Protein AF-A0A5B7INE6-F1 (afdb_monomer_lite)

pLDDT: mean 80.13, std 12.8, range [47.25, 93.38]

Sequence (182 aa):
MCNNNWYLFLRLHQILCCRLTTMYEHAVRIAAEEARDKKDRKEATAVALRLKPKNEIAVEDYYPAMLDMIKNVLDGNLESTAYEDTLREMFGIHAYTGFTLDKVVTGAVRQLQHLVCDEPPAQCTAMFLTEAKRGGAGGPVASAHRRLAAEQAYQKRSERLLQDENCFKVYTVSLHVVILPT

InterPro domains:
  IPR031693 Sin3, C-terminal [PF16879] (2-171)
  IPR039774 Transcriptional regulatory protein Sin3-like [PTHR12346] (17-129)

Foldseek 3Di:
DAFPLVVQLVVLVVLLVVLLVLVVVLLVVQLVVVVVVVVVCVVPPVVVPPPDDPPPDDSNCLSVVLVVLLVCV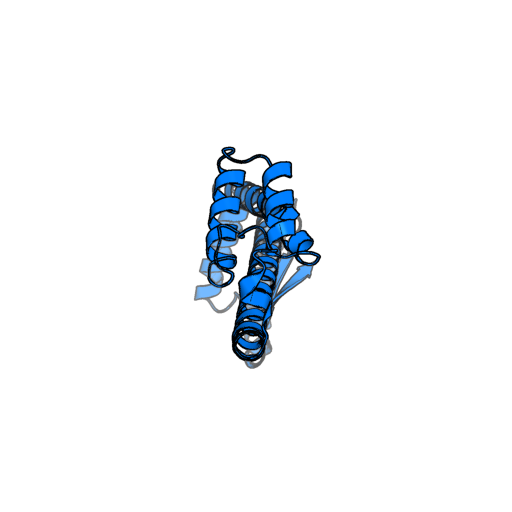LVVNDDLVRSLVVLCVNRNPSSVSVSCSSVSVVSNVVSVCCCVVPDLNVVLVVLLVVLVVVVLNDDDPVCCVVNVVSVVVSVVVNCVSQVVTFDWDWDDDPPDIDIDGD

Structure (mmCIF, N/CA/C/O backbone):
data_AF-A0A5B7INE6-F1
#
_entry.id   AF-A0A5B7INE6-F1
#
loop_
_atom_site.group_PDB
_atom_site.id
_atom_site.type_symbol
_atom_site.label_atom_id
_atom_site.label_alt_id
_atom_site.label_comp_id
_atom_site.label_asym_id
_atom_site.label_entity_id
_atom_site.label_seq_id
_atom_site.pdbx_PDB_ins_code
_atom_site.Cartn_x
_atom_site.Cartn_y
_atom_site.Cartn_z
_atom_site.occupancy
_atom_site.B_iso_or_equiv
_atom_site.auth_seq_id
_atom_site.auth_comp_id
_atom_site.auth_asym_id
_atom_site.auth_atom_id
_atom_site.pdbx_PDB_model_num
ATOM 1 N N . MET A 1 1 ? 14.963 -7.307 -14.983 1.00 72.25 1 MET A N 1
ATOM 2 C CA . MET A 1 1 ? 15.407 -5.902 -14.991 1.00 72.25 1 MET A CA 1
ATOM 3 C C . MET A 1 1 ? 14.190 -5.038 -15.182 1.00 72.25 1 MET A C 1
ATOM 5 O O . MET A 1 1 ? 13.302 -5.449 -15.923 1.00 72.25 1 MET A O 1
ATOM 9 N N . CYS A 1 2 ? 14.113 -3.914 -14.487 1.00 75.62 2 CYS A N 1
ATOM 10 C CA . CYS A 1 2 ? 12.978 -3.011 -14.585 1.00 75.62 2 CYS A CA 1
ATOM 11 C C . CYS A 1 2 ? 13.425 -1.550 -14.550 1.00 75.62 2 CYS A C 1
ATOM 13 O O . CYS A 1 2 ? 14.524 -1.246 -14.089 1.00 75.62 2 CYS A O 1
ATOM 15 N N . ASN A 1 3 ? 12.569 -0.668 -15.055 1.00 80.88 3 ASN A N 1
ATOM 16 C CA . ASN A 1 3 ? 12.814 0.766 -15.067 1.00 80.88 3 ASN A CA 1
ATOM 17 C C . ASN A 1 3 ? 12.231 1.458 -13.818 1.00 80.88 3 ASN A C 1
ATOM 19 O O . ASN A 1 3 ? 11.608 0.812 -12.966 1.00 80.88 3 ASN A O 1
ATOM 23 N N . ASN A 1 4 ? 12.422 2.778 -13.709 1.00 83.69 4 ASN A N 1
ATOM 24 C CA . ASN A 1 4 ? 11.959 3.589 -12.573 1.00 83.69 4 ASN A CA 1
ATOM 25 C C . ASN A 1 4 ? 10.465 3.377 -12.251 1.00 83.69 4 ASN A C 1
ATOM 27 O O . ASN A 1 4 ? 10.114 3.213 -11.083 1.00 83.69 4 ASN A O 1
ATOM 31 N N . ASN A 1 5 ? 9.597 3.321 -13.266 1.00 83.75 5 ASN A N 1
ATOM 32 C CA . ASN A 1 5 ? 8.146 3.183 -13.079 1.00 83.75 5 ASN A CA 1
ATOM 33 C C . ASN A 1 5 ? 7.785 1.846 -12.411 1.00 83.75 5 ASN A C 1
ATOM 35 O O . ASN A 1 5 ? 7.030 1.802 -11.437 1.00 83.75 5 ASN A O 1
ATOM 39 N N . TRP A 1 6 ? 8.394 0.749 -12.873 1.00 82.25 6 TRP A N 1
ATOM 40 C CA . TRP A 1 6 ? 8.208 -0.579 -12.279 1.00 82.25 6 TRP A CA 1
ATOM 41 C C . TRP A 1 6 ? 8.744 -0.642 -10.851 1.00 82.25 6 TRP A C 1
ATOM 43 O O . TRP A 1 6 ? 8.111 -1.227 -9.973 1.00 82.25 6 TRP A O 1
ATOM 53 N N . TYR A 1 7 ? 9.906 -0.035 -10.611 1.00 84.25 7 TYR A N 1
ATOM 54 C CA . TYR A 1 7 ? 10.495 0.049 -9.280 1.00 84.25 7 TYR A CA 1
ATOM 55 C C . TYR A 1 7 ? 9.576 0.785 -8.294 1.00 84.25 7 TYR A C 1
ATOM 57 O O . TYR A 1 7 ? 9.280 0.265 -7.214 1.00 84.25 7 TYR A O 1
ATOM 65 N N . LEU A 1 8 ? 9.091 1.971 -8.674 1.00 86.75 8 LEU A N 1
ATOM 66 C CA . LEU A 1 8 ? 8.199 2.776 -7.843 1.00 86.75 8 LEU A CA 1
ATOM 67 C C . LEU A 1 8 ? 6.880 2.049 -7.577 1.00 86.75 8 LEU A C 1
ATOM 69 O O . LEU A 1 8 ? 6.438 2.005 -6.428 1.00 86.75 8 LEU A O 1
ATOM 73 N N . PHE A 1 9 ? 6.290 1.421 -8.598 1.00 88.44 9 PHE A N 1
ATOM 74 C CA . PHE A 1 9 ? 5.080 0.616 -8.443 1.00 88.44 9 PHE A CA 1
ATOM 75 C C . PHE A 1 9 ? 5.274 -0.526 -7.438 1.00 88.44 9 PHE A C 1
ATOM 77 O O . PHE A 1 9 ? 4.504 -0.646 -6.485 1.00 88.44 9 PHE A O 1
ATOM 84 N N . LEU A 1 10 ? 6.329 -1.335 -7.597 1.00 86.50 10 LEU A N 1
ATOM 85 C CA . LEU A 1 10 ? 6.604 -2.468 -6.707 1.00 86.50 10 LEU A CA 1
ATOM 86 C C . LEU A 1 10 ? 6.848 -2.016 -5.264 1.00 86.50 10 LEU A C 1
ATOM 88 O O . LEU A 1 10 ? 6.370 -2.656 -4.326 1.00 86.50 10 LEU A O 1
ATOM 92 N N . ARG A 1 11 ? 7.544 -0.890 -5.074 1.00 87.94 11 ARG A N 1
ATOM 93 C CA . ARG A 1 11 ? 7.791 -0.323 -3.746 1.00 87.94 11 ARG A CA 1
ATOM 94 C C . ARG A 1 11 ? 6.502 0.173 -3.091 1.00 87.94 11 ARG A C 1
ATOM 96 O O . ARG A 1 11 ? 6.282 -0.096 -1.912 1.00 87.94 11 ARG A O 1
ATOM 103 N N . LEU A 1 12 ? 5.636 0.856 -3.840 1.00 89.94 12 LEU A N 1
ATOM 104 C CA . LEU A 1 12 ? 4.331 1.306 -3.346 1.00 89.94 12 LEU A CA 1
ATOM 105 C C . LEU A 1 12 ? 3.419 0.123 -3.010 1.00 89.94 12 LEU A C 1
ATOM 107 O O . LEU A 1 12 ? 2.809 0.113 -1.944 1.00 89.94 12 LEU A O 1
ATOM 111 N N . HIS A 1 13 ? 3.397 -0.904 -3.859 1.00 88.69 13 HIS A N 1
ATOM 112 C CA . HIS A 1 13 ? 2.662 -2.140 -3.606 1.00 88.69 13 HIS A CA 1
ATOM 113 C C . HIS A 1 13 ? 3.145 -2.837 -2.324 1.00 88.69 13 HIS A C 1
ATOM 115 O O . HIS A 1 13 ? 2.337 -3.218 -1.480 1.00 88.69 13 HIS A O 1
ATOM 121 N N . GLN A 1 14 ? 4.462 -2.955 -2.123 1.00 88.38 14 GLN A N 1
ATOM 122 C CA . GLN A 1 14 ? 5.018 -3.522 -0.892 1.00 88.38 14 GLN A CA 1
ATOM 123 C C . GLN A 1 14 ? 4.596 -2.719 0.346 1.00 88.38 14 GLN A C 1
ATOM 125 O O . GLN A 1 14 ? 4.201 -3.310 1.351 1.00 88.38 14 GLN A O 1
ATOM 130 N N . ILE A 1 15 ? 4.669 -1.385 0.285 1.00 91.44 15 ILE A N 1
ATOM 131 C CA . ILE A 1 15 ? 4.250 -0.507 1.388 1.00 91.44 15 ILE A CA 1
ATOM 132 C C . ILE A 1 15 ? 2.761 -0.703 1.692 1.00 91.44 15 ILE A C 1
ATOM 134 O O . ILE A 1 15 ? 2.396 -0.809 2.862 1.00 91.44 15 ILE A O 1
ATOM 138 N N . LEU A 1 16 ? 1.919 -0.789 0.659 1.00 90.56 16 LEU A N 1
ATOM 139 C CA . LEU A 1 16 ? 0.485 -1.027 0.799 1.00 90.56 16 LEU A CA 1
ATOM 140 C C . LEU A 1 16 ? 0.210 -2.350 1.521 1.00 90.56 16 LEU A C 1
ATOM 142 O O . LEU A 1 16 ? -0.454 -2.352 2.555 1.00 90.56 16 LEU A O 1
ATOM 146 N N . CYS A 1 17 ? 0.765 -3.459 1.024 1.00 90.75 17 CYS A N 1
ATOM 147 C CA . CYS A 1 17 ? 0.580 -4.778 1.630 1.00 90.75 17 CYS A CA 1
ATOM 148 C C . CYS A 1 17 ? 1.091 -4.828 3.072 1.00 90.75 17 CYS A C 1
ATOM 150 O O . CYS A 1 17 ? 0.417 -5.377 3.940 1.00 90.75 17 CYS A O 1
ATOM 152 N N . CYS A 1 18 ? 2.257 -4.232 3.336 1.00 91.12 18 CYS A N 1
ATOM 153 C CA . CYS A 1 18 ? 2.837 -4.169 4.674 1.00 91.12 18 CYS A CA 1
ATOM 154 C C . CYS A 1 18 ? 1.890 -3.450 5.645 1.00 91.12 18 CYS A C 1
ATOM 156 O O . CYS A 1 18 ? 1.505 -4.013 6.665 1.00 91.12 18 CYS A O 1
ATOM 158 N N . ARG A 1 19 ? 1.423 -2.250 5.282 1.00 92.88 19 ARG A N 1
ATOM 159 C CA . ARG A 1 19 ? 0.521 -1.455 6.127 1.00 92.88 19 ARG A CA 1
ATOM 160 C C . ARG A 1 19 ? -0.832 -2.123 6.346 1.00 92.88 19 ARG A C 1
ATOM 162 O O . ARG A 1 19 ? -1.320 -2.118 7.471 1.00 92.88 19 ARG A O 1
ATOM 169 N N . LEU A 1 20 ? -1.425 -2.709 5.303 1.00 91.69 20 LEU A N 1
ATOM 170 C CA . LEU A 1 20 ? -2.686 -3.447 5.427 1.00 91.69 20 LEU A CA 1
ATOM 171 C C . LEU A 1 20 ? -2.539 -4.652 6.360 1.00 91.69 20 LEU A C 1
ATOM 173 O O . LEU A 1 20 ? -3.397 -4.870 7.209 1.00 91.69 20 LEU A O 1
ATOM 177 N N . THR A 1 21 ? -1.428 -5.385 6.255 1.00 91.56 21 THR A N 1
ATOM 178 C CA . THR A 1 21 ? -1.138 -6.525 7.136 1.00 91.56 21 THR A CA 1
ATOM 179 C C . THR A 1 21 ? -0.978 -6.071 8.583 1.00 91.56 21 THR A C 1
ATOM 181 O O . THR A 1 21 ? -1.618 -6.627 9.467 1.00 91.56 21 THR A O 1
ATOM 184 N N . THR A 1 22 ? -0.209 -5.008 8.830 1.00 91.62 22 THR A N 1
ATOM 185 C CA . THR A 1 22 ? -0.056 -4.434 10.174 1.00 91.62 22 THR A CA 1
ATOM 186 C C . THR A 1 22 ? -1.404 -4.010 10.764 1.00 91.62 22 THR A C 1
ATOM 188 O O . THR A 1 22 ? -1.700 -4.324 11.914 1.00 91.62 22 THR A O 1
ATOM 191 N N . MET A 1 23 ? -2.263 -3.348 9.983 1.00 91.75 23 MET A N 1
ATOM 192 C CA . MET A 1 23 ? -3.598 -2.945 10.445 1.00 91.75 23 MET A CA 1
ATOM 193 C C . MET A 1 23 ? -4.515 -4.147 10.706 1.00 91.75 23 MET A C 1
ATOM 195 O O . MET A 1 23 ? -5.270 -4.135 11.677 1.00 91.75 23 MET A O 1
ATOM 199 N N . TYR A 1 24 ? -4.424 -5.199 9.890 1.00 92.38 24 TYR A N 1
ATOM 200 C CA . TYR A 1 24 ? -5.140 -6.453 10.114 1.00 92.38 24 TYR A CA 1
ATOM 201 C C . TYR A 1 24 ? -4.709 -7.131 11.420 1.00 92.38 24 TYR A C 1
ATOM 203 O O . TYR A 1 24 ? -5.552 -7.473 12.247 1.00 92.38 24 TYR A O 1
ATOM 211 N N . GLU A 1 25 ? -3.403 -7.278 11.647 1.00 92.81 25 GLU A N 1
ATOM 212 C CA . GLU A 1 25 ? -2.855 -7.851 12.881 1.00 92.81 25 GLU A CA 1
ATOM 213 C C . GLU A 1 25 ? -3.296 -7.056 14.115 1.00 92.81 25 GLU A C 1
ATOM 215 O O . GLU A 1 25 ? -3.680 -7.640 15.132 1.00 92.81 25 GLU A O 1
ATOM 220 N N . HIS A 1 26 ? -3.313 -5.723 14.015 1.00 91.50 26 HIS A N 1
ATOM 221 C CA . HIS A 1 26 ? -3.849 -4.863 15.064 1.00 91.50 26 HIS A CA 1
ATOM 222 C C . HIS A 1 26 ? -5.348 -5.084 15.290 1.00 91.50 26 HIS A C 1
ATOM 224 O O . HIS A 1 26 ? -5.748 -5.244 16.440 1.00 91.50 26 HIS A O 1
ATOM 230 N N . ALA A 1 27 ? -6.172 -5.153 14.240 1.00 90.19 27 ALA A N 1
ATOM 231 C CA . ALA A 1 27 ? -7.605 -5.426 14.377 1.00 90.19 27 ALA A CA 1
ATOM 232 C C . ALA A 1 27 ? -7.864 -6.762 15.093 1.00 90.19 27 ALA A C 1
ATOM 234 O O . ALA A 1 27 ? -8.649 -6.821 16.039 1.00 90.19 27 ALA A O 1
ATOM 235 N N . VAL A 1 28 ? -7.145 -7.820 14.700 1.00 91.69 28 VAL A N 1
ATOM 236 C CA . VAL A 1 28 ? -7.233 -9.147 15.330 1.00 91.69 28 VAL A CA 1
ATOM 237 C C . VAL A 1 28 ? -6.850 -9.083 16.808 1.00 91.69 28 VAL A C 1
ATOM 239 O O . VAL A 1 28 ? -7.514 -9.690 17.650 1.00 91.69 28 VAL A O 1
ATOM 242 N N . ARG A 1 29 ? -5.800 -8.329 17.145 1.00 91.00 29 ARG A N 1
ATOM 243 C CA . ARG A 1 29 ? -5.368 -8.151 18.532 1.00 91.00 29 ARG A CA 1
ATOM 244 C C . ARG A 1 29 ? -6.419 -7.429 19.375 1.00 91.00 29 ARG A C 1
ATOM 246 O O . ARG A 1 29 ? -6.727 -7.911 20.461 1.00 91.00 29 ARG A O 1
ATOM 253 N N . ILE A 1 30 ? -6.994 -6.337 18.870 1.00 88.19 30 ILE A N 1
ATOM 254 C CA . ILE A 1 30 ? -8.041 -5.580 19.576 1.00 88.19 30 ILE A CA 1
ATOM 255 C C . ILE A 1 30 ? -9.279 -6.470 19.784 1.00 88.19 30 ILE A C 1
ATOM 257 O O . ILE A 1 30 ? -9.826 -6.513 20.884 1.00 88.19 30 ILE A O 1
ATOM 261 N N . ALA A 1 31 ? -9.685 -7.248 18.775 1.00 87.56 31 ALA A N 1
ATOM 262 C CA . ALA A 1 31 ? -10.800 -8.188 18.902 1.00 87.56 31 ALA A CA 1
ATOM 263 C C . ALA A 1 31 ? -10.535 -9.279 19.956 1.00 87.56 31 ALA A C 1
ATOM 265 O O . ALA A 1 31 ? -11.422 -9.620 20.741 1.00 87.56 31 ALA A O 1
ATOM 266 N N . ALA A 1 32 ? -9.307 -9.803 20.019 1.00 87.94 32 ALA A N 1
ATOM 267 C CA . ALA A 1 32 ? -8.914 -10.789 21.023 1.00 87.94 32 ALA A CA 1
ATOM 268 C C . ALA A 1 32 ? -8.874 -10.205 22.447 1.00 87.94 32 ALA A C 1
ATOM 270 O O . ALA A 1 32 ? -9.263 -10.890 23.395 1.00 87.94 32 ALA A O 1
ATOM 271 N N . GLU A 1 33 ? -8.416 -8.962 22.605 1.00 86.81 33 GLU A N 1
ATOM 272 C CA . GLU A 1 33 ? -8.407 -8.240 23.882 1.00 86.81 33 GLU A CA 1
ATOM 273 C C . GLU A 1 33 ? -9.843 -7.958 24.359 1.00 86.81 33 GLU A C 1
ATOM 275 O O . GLU A 1 33 ? -10.190 -8.337 25.476 1.00 86.81 33 GLU A O 1
ATOM 280 N N . GLU A 1 34 ? -10.730 -7.452 23.495 1.00 83.81 34 GLU A N 1
ATOM 281 C CA . GLU A 1 34 ? -12.142 -7.226 23.846 1.00 83.81 34 GLU A CA 1
ATOM 282 C C . GLU A 1 34 ? -12.871 -8.541 24.189 1.00 83.81 34 GLU A C 1
ATOM 284 O O . GLU A 1 34 ? -13.734 -8.568 25.066 1.00 83.81 34 GLU A O 1
ATOM 289 N N . ALA A 1 35 ? -12.525 -9.663 23.548 1.00 83.00 35 ALA A N 1
ATOM 290 C CA . ALA A 1 35 ? -13.089 -10.972 23.887 1.00 83.00 35 ALA A CA 1
ATOM 291 C C . ALA A 1 35 ? -12.660 -11.466 25.283 1.00 83.00 35 ALA A C 1
ATOM 293 O O . ALA A 1 35 ? -13.465 -12.083 25.989 1.00 83.00 35 ALA A O 1
ATOM 294 N N . ARG A 1 36 ? -11.416 -11.184 25.698 1.00 80.88 36 ARG A N 1
ATOM 295 C CA . ARG A 1 36 ? -10.923 -11.467 27.059 1.00 80.88 36 ARG A CA 1
ATOM 296 C C . ARG A 1 36 ? -11.603 -10.558 28.076 1.00 80.88 36 ARG A C 1
ATOM 298 O O . ARG A 1 36 ? -12.200 -11.056 29.025 1.00 80.88 36 ARG A O 1
ATOM 305 N N . ASP A 1 37 ? -11.648 -9.261 27.799 1.00 77.81 37 ASP A N 1
ATOM 306 C CA . ASP A 1 37 ? -12.298 -8.281 28.664 1.00 77.81 37 ASP A CA 1
ATOM 307 C C . ASP A 1 37 ? -13.803 -8.535 28.797 1.00 77.81 37 ASP A C 1
ATOM 309 O O . ASP A 1 37 ? -14.361 -8.336 29.868 1.00 77.81 37 ASP A O 1
ATOM 313 N N . LYS A 1 38 ? -14.497 -9.012 27.754 1.00 71.44 38 LYS A N 1
ATOM 314 C CA . LYS A 1 38 ? -15.910 -9.433 27.843 1.00 71.44 38 LYS A CA 1
ATOM 315 C C . LYS A 1 38 ? -16.100 -10.625 28.787 1.00 71.44 38 LYS A C 1
ATOM 317 O O . LYS A 1 38 ? -17.154 -10.722 29.421 1.00 71.44 38 LYS A O 1
ATOM 322 N N . LYS A 1 39 ? -15.123 -11.533 28.876 1.00 64.19 39 LYS A N 1
ATOM 323 C CA . LYS A 1 39 ? -15.145 -12.664 29.814 1.00 64.19 39 LYS A CA 1
ATOM 324 C C . LYS A 1 39 ? -14.975 -12.169 31.252 1.00 64.19 39 LYS A C 1
ATOM 326 O O . LYS A 1 39 ? -15.782 -12.540 32.097 1.00 64.19 39 LYS A O 1
ATOM 331 N N . ASP A 1 40 ? -14.035 -11.257 31.478 1.00 61.56 40 ASP A N 1
ATOM 332 C CA . ASP A 1 40 ? -13.743 -10.696 32.804 1.00 61.56 40 ASP A CA 1
ATOM 333 C C . ASP A 1 40 ? -14.824 -9.687 33.252 1.00 61.56 40 ASP A C 1
ATOM 335 O O . ASP A 1 40 ? -15.205 -9.612 34.417 1.00 61.56 40 ASP A O 1
ATOM 339 N N . ARG A 1 41 ? -15.425 -8.943 32.313 1.00 59.16 41 ARG A N 1
ATOM 340 C CA . ARG A 1 41 ? -16.514 -7.981 32.569 1.00 59.16 41 ARG A CA 1
ATOM 341 C C . ARG A 1 41 ? -17.864 -8.663 32.798 1.00 59.16 41 ARG A C 1
ATOM 343 O O . ARG A 1 41 ? -18.730 -8.063 33.424 1.00 59.16 41 ARG A O 1
ATOM 350 N N . LYS A 1 42 ? -18.056 -9.914 32.358 1.00 52.91 42 LYS A N 1
ATOM 351 C CA . LYS A 1 42 ? -19.205 -10.737 32.787 1.00 52.91 42 LYS A CA 1
ATOM 352 C C . LYS A 1 42 ? -19.168 -11.051 34.289 1.00 52.91 42 LYS A C 1
ATOM 354 O O . LYS A 1 42 ? -20.223 -11.335 34.846 1.00 52.91 42 LYS A O 1
ATOM 359 N N . GLU A 1 43 ? -18.008 -10.939 34.939 1.00 51.59 43 GLU A N 1
ATOM 360 C CA . GLU A 1 43 ? -17.859 -11.062 36.397 1.00 51.59 43 GLU A CA 1
ATOM 361 C C . GLU A 1 43 ? -17.969 -9.712 37.139 1.00 51.59 43 GLU A C 1
ATOM 363 O O . GLU A 1 43 ? -18.096 -9.700 38.362 1.00 51.59 43 GLU A O 1
ATOM 368 N N . ALA A 1 44 ? -17.995 -8.568 36.438 1.00 54.00 44 ALA A N 1
ATOM 369 C CA . ALA A 1 44 ? -17.974 -7.234 37.048 1.00 54.00 44 ALA A CA 1
ATOM 370 C C . ALA A 1 44 ? -19.233 -6.390 36.752 1.00 54.00 44 ALA A C 1
ATOM 372 O O . ALA A 1 44 ? -19.662 -6.213 35.612 1.00 54.00 44 ALA A O 1
ATOM 373 N N . THR A 1 45 ? -19.768 -5.756 37.799 1.00 53.94 45 THR A N 1
ATOM 374 C CA . THR A 1 45 ? -20.985 -4.917 37.902 1.00 53.94 45 THR A CA 1
ATOM 375 C C . THR A 1 45 ? -21.028 -3.653 37.010 1.00 53.94 45 THR A C 1
ATOM 377 O O . THR A 1 45 ? -21.866 -2.776 37.204 1.00 53.94 45 THR A O 1
ATOM 380 N N . ALA A 1 46 ? -20.133 -3.513 36.029 1.00 52.19 46 ALA A N 1
ATOM 381 C CA . ALA A 1 46 ? -19.948 -2.310 35.212 1.00 52.19 46 ALA A CA 1
ATOM 382 C C . ALA A 1 46 ? -20.936 -2.186 34.032 1.00 52.19 46 ALA A C 1
ATOM 384 O O . ALA A 1 46 ? -21.129 -1.093 33.499 1.00 52.19 46 ALA A O 1
ATOM 385 N N . VAL A 1 47 ? -21.610 -3.276 33.640 1.00 51.69 47 VAL A N 1
ATOM 386 C CA . VAL A 1 47 ? -22.640 -3.258 32.576 1.00 51.69 47 VAL A CA 1
ATOM 387 C C . VAL A 1 47 ? -23.863 -2.413 32.976 1.00 51.69 47 VAL A C 1
ATOM 389 O O . VAL A 1 47 ? -24.518 -1.829 32.113 1.00 51.69 47 VAL A O 1
ATOM 392 N N . ALA A 1 48 ? -24.140 -2.268 34.277 1.00 50.81 48 ALA A N 1
ATOM 393 C CA . ALA A 1 48 ? -25.302 -1.537 34.787 1.00 50.81 48 ALA A CA 1
ATOM 394 C C . ALA A 1 48 ? -25.248 -0.011 34.555 1.00 50.81 48 ALA A C 1
ATOM 396 O O . ALA A 1 48 ? -26.289 0.640 34.566 1.00 50.81 48 ALA A O 1
ATOM 397 N N . LEU A 1 49 ? -24.063 0.567 34.320 1.00 54.50 49 LEU A N 1
ATOM 398 C CA . LEU A 1 49 ? -23.852 2.022 34.377 1.00 54.50 49 LEU A CA 1
ATOM 399 C C . LEU A 1 49 ? -23.814 2.741 33.014 1.00 54.50 49 LEU A C 1
ATOM 401 O O . LEU A 1 49 ? -23.626 3.952 32.995 1.00 54.50 49 LEU A O 1
ATOM 405 N N . ARG A 1 50 ? -24.004 2.041 31.880 1.00 54.62 50 ARG A N 1
ATOM 406 C CA . ARG A 1 50 ? -24.132 2.631 30.517 1.00 54.62 50 ARG A CA 1
ATOM 407 C C . ARG A 1 50 ? -23.110 3.746 30.175 1.00 54.62 50 ARG A C 1
ATOM 409 O O . ARG A 1 50 ? -23.433 4.683 29.455 1.00 54.62 50 ARG A O 1
ATOM 416 N N . LEU A 1 51 ? -21.873 3.641 30.665 1.00 51.84 51 LEU A N 1
ATOM 417 C CA . LEU A 1 51 ? -20.875 4.726 30.632 1.00 51.84 51 LEU A CA 1
ATOM 418 C C . LEU A 1 51 ? -20.002 4.799 29.366 1.00 51.84 51 LEU A C 1
ATOM 420 O O . LEU A 1 51 ? -19.157 5.686 29.282 1.00 51.84 51 LEU A O 1
ATOM 424 N N . LYS A 1 52 ? -20.165 3.900 28.384 1.00 49.69 52 LYS A N 1
ATOM 425 C CA . LYS A 1 52 ? -19.428 3.990 27.111 1.00 49.69 52 LYS A CA 1
ATOM 426 C C . LYS A 1 52 ? -20.355 4.432 25.974 1.00 49.69 52 LYS A C 1
ATOM 428 O O . LYS A 1 52 ? -21.402 3.797 25.809 1.00 49.69 52 LYS A O 1
ATOM 433 N N . PRO A 1 53 ? -19.981 5.453 25.173 1.00 51.28 53 PRO A N 1
ATOM 434 C CA . PRO A 1 53 ? -20.609 5.652 23.874 1.00 51.28 53 PRO A CA 1
ATOM 435 C C . PRO A 1 53 ? -20.484 4.336 23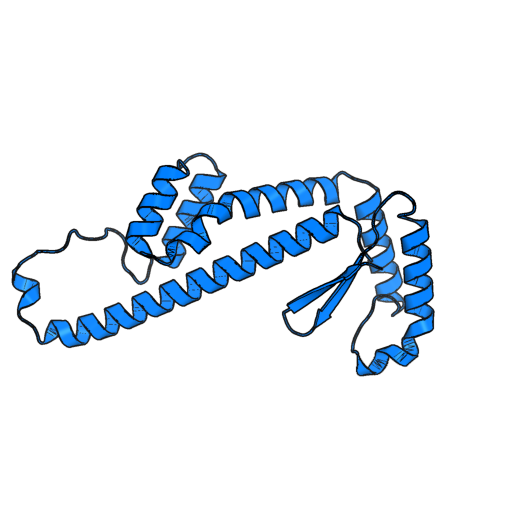.103 1.00 51.28 53 PRO A C 1
ATOM 437 O O . PRO A 1 53 ? -19.432 3.692 23.115 1.00 51.28 53 PRO A O 1
ATOM 440 N N . LYS A 1 54 ? -21.592 3.867 22.529 1.00 49.19 54 LYS A N 1
ATOM 441 C CA . LYS A 1 54 ? -21.556 2.686 21.671 1.00 49.19 54 LYS A CA 1
ATOM 442 C C . LYS A 1 54 ? -20.724 3.077 20.455 1.00 49.19 54 LYS A C 1
ATOM 444 O O . LYS A 1 54 ? -21.209 3.865 19.653 1.00 49.19 54 LYS A O 1
ATOM 449 N N . ASN A 1 55 ? -19.512 2.541 20.318 1.00 55.22 55 ASN A N 1
ATOM 450 C CA . ASN A 1 55 ? -18.931 2.452 18.983 1.00 55.22 55 ASN A CA 1
ATOM 451 C C . ASN A 1 55 ? -19.958 1.707 18.131 1.00 55.22 55 ASN A C 1
ATOM 453 O O . ASN A 1 55 ? -20.383 0.608 18.497 1.00 55.22 55 ASN A O 1
ATOM 457 N N . GLU A 1 56 ? -20.428 2.351 17.064 1.00 63.56 56 GLU A N 1
ATOM 458 C CA . GLU A 1 56 ? -21.446 1.776 16.178 1.00 63.56 56 GLU A CA 1
ATOM 459 C C . GLU A 1 56 ? -20.918 0.517 15.478 1.00 63.56 56 GLU A C 1
ATOM 461 O O . GLU A 1 56 ? -21.686 -0.377 15.133 1.00 63.56 56 GLU A O 1
ATOM 466 N N . ILE A 1 57 ? -19.593 0.420 15.352 1.00 76.50 57 ILE A N 1
ATOM 467 C CA . ILE A 1 57 ? -18.878 -0.686 14.729 1.00 76.50 57 ILE A CA 1
ATOM 468 C C . ILE A 1 57 ? -18.449 -1.679 15.814 1.00 76.50 57 ILE A C 1
ATOM 470 O O . ILE A 1 57 ? -17.811 -1.307 16.804 1.00 76.50 57 ILE A O 1
ATOM 474 N N . ALA A 1 58 ? -18.777 -2.958 15.628 1.00 79.94 58 ALA A N 1
ATOM 475 C CA . ALA A 1 58 ? -18.251 -4.019 16.477 1.00 79.94 58 ALA A CA 1
ATOM 476 C C . ALA A 1 58 ? -16.738 -4.162 16.263 1.00 79.94 58 ALA A C 1
ATOM 478 O O . ALA A 1 58 ? -16.247 -4.040 15.146 1.00 79.94 58 ALA A O 1
ATOM 479 N N . VAL A 1 59 ? -15.991 -4.470 17.326 1.00 81.88 59 VAL A N 1
ATOM 480 C CA . VAL A 1 59 ? -14.522 -4.627 17.262 1.00 81.88 59 VAL A CA 1
ATOM 481 C C . VAL A 1 59 ? -14.096 -5.681 16.232 1.00 81.88 59 VAL A C 1
ATOM 483 O O . VAL A 1 59 ? -13.065 -5.549 15.576 1.00 81.88 59 VAL A O 1
ATOM 486 N N . GLU A 1 60 ? -14.928 -6.705 16.054 1.00 83.56 60 GLU A N 1
ATOM 487 C CA . GLU A 1 60 ? -14.754 -7.772 15.065 1.00 83.56 60 GLU A CA 1
ATOM 488 C C . GLU A 1 60 ? -14.819 -7.251 13.612 1.00 83.56 60 GLU A C 1
ATOM 490 O O . GLU A 1 60 ? -14.163 -7.800 12.728 1.00 83.56 60 GLU A O 1
ATOM 495 N N . ASP A 1 61 ? -15.525 -6.140 13.387 1.00 88.25 61 ASP A N 1
ATOM 496 C CA . ASP A 1 61 ? -15.753 -5.526 12.078 1.00 88.25 61 ASP A CA 1
ATOM 497 C C . ASP A 1 61 ? -14.817 -4.337 11.795 1.00 88.25 61 ASP A C 1
ATOM 499 O O . ASP A 1 61 ? -14.951 -3.660 10.774 1.00 88.25 61 ASP A O 1
ATOM 503 N N . TYR A 1 62 ? -13.824 -4.075 12.653 1.00 90.12 62 TYR A N 1
ATOM 504 C CA . TYR A 1 62 ? -12.937 -2.917 12.488 1.00 90.12 62 TYR A CA 1
ATOM 505 C C . TYR A 1 62 ? -12.129 -2.951 11.190 1.00 90.12 62 TYR A C 1
ATOM 507 O O . TYR A 1 62 ? -12.015 -1.935 10.506 1.00 90.12 62 TYR A O 1
ATOM 515 N N . TYR A 1 63 ? -11.572 -4.108 10.829 1.00 90.56 63 TYR A N 1
ATOM 516 C CA . TYR A 1 63 ? -10.813 -4.252 9.586 1.00 90.56 63 TYR A CA 1
ATOM 517 C C . TYR A 1 63 ? -11.683 -4.083 8.326 1.00 90.56 63 TYR A C 1
ATOM 519 O O . TYR A 1 63 ? -11.325 -3.262 7.478 1.00 90.56 63 TYR A O 1
ATOM 527 N N . PRO A 1 64 ? -12.824 -4.788 8.167 1.00 92.19 64 PRO A N 1
ATOM 528 C CA . PRO A 1 64 ? -13.673 -4.588 6.995 1.00 92.19 64 PRO A CA 1
ATOM 529 C C . PRO A 1 64 ? -14.252 -3.168 6.910 1.00 92.19 64 PRO A C 1
ATOM 531 O O . PRO A 1 64 ? -14.278 -2.613 5.812 1.00 92.19 64 PRO A O 1
ATOM 534 N N . ALA A 1 65 ? -14.633 -2.547 8.033 1.00 91.88 65 ALA A N 1
ATOM 535 C CA . ALA A 1 65 ? -15.094 -1.157 8.040 1.00 91.88 65 ALA A CA 1
ATOM 536 C C . ALA A 1 65 ? -13.994 -0.185 7.583 1.00 91.88 65 ALA A C 1
ATOM 538 O O . ALA A 1 65 ? -14.227 0.681 6.745 1.00 91.88 65 ALA A O 1
ATOM 539 N N . MET A 1 66 ? -12.764 -0.382 8.059 1.00 91.25 66 MET A N 1
ATOM 540 C CA . MET A 1 66 ? -11.610 0.415 7.650 1.00 91.25 66 MET A CA 1
ATOM 541 C C . MET A 1 66 ? -11.320 0.304 6.146 1.00 91.25 66 MET A C 1
ATOM 543 O O . MET A 1 66 ? -11.042 1.314 5.499 1.00 91.25 66 MET A O 1
ATOM 547 N N . LEU A 1 67 ? -11.441 -0.894 5.563 1.00 92.69 67 LEU A N 1
ATOM 548 C CA . LEU A 1 67 ? -11.303 -1.080 4.115 1.00 92.69 67 LEU A CA 1
ATOM 549 C C . LEU A 1 67 ? -12.377 -0.331 3.320 1.00 92.69 67 LEU A C 1
ATOM 551 O O . LEU A 1 67 ? -12.069 0.204 2.255 1.00 92.69 67 LEU A O 1
ATOM 555 N N . ASP A 1 68 ? -13.617 -0.301 3.805 1.00 93.12 68 ASP A N 1
ATOM 556 C CA . ASP A 1 68 ? -14.697 0.444 3.155 1.00 93.12 68 ASP A CA 1
ATOM 557 C C . ASP A 1 68 ? -14.456 1.954 3.219 1.00 93.12 68 ASP A C 1
ATOM 559 O O . ASP A 1 68 ? -14.537 2.654 2.212 1.00 93.12 68 ASP A O 1
ATOM 563 N N . MET A 1 69 ? -14.026 2.455 4.375 1.00 92.25 69 MET A N 1
ATOM 564 C CA . MET A 1 69 ? -13.665 3.860 4.527 1.00 92.25 69 MET A CA 1
ATOM 565 C C . MET A 1 69 ? -12.514 4.274 3.602 1.00 92.25 69 MET A C 1
ATOM 567 O O . MET A 1 69 ? -12.589 5.336 2.991 1.00 92.25 69 MET A O 1
ATOM 571 N N . ILE A 1 70 ? -11.480 3.438 3.441 1.00 92.94 70 ILE A N 1
ATOM 572 C CA . ILE A 1 70 ? -10.387 3.709 2.491 1.00 92.94 70 ILE A CA 1
ATOM 573 C C . ILE A 1 70 ? -10.930 3.841 1.064 1.00 92.94 70 ILE A C 1
ATOM 575 O O . ILE A 1 70 ? -10.507 4.741 0.342 1.00 92.94 70 ILE A O 1
ATOM 579 N N . LYS A 1 71 ? -11.874 2.983 0.653 1.00 92.25 71 LYS A N 1
ATOM 580 C CA . LYS A 1 71 ? -12.520 3.100 -0.665 1.00 92.25 71 LYS A CA 1
ATOM 581 C C . LYS A 1 71 ? -13.291 4.410 -0.787 1.00 92.25 71 LYS A C 1
ATOM 583 O O . LYS A 1 71 ? -13.094 5.123 -1.759 1.00 92.25 71 LYS A O 1
ATOM 588 N N . ASN A 1 72 ? -14.066 4.781 0.231 1.00 93.31 72 ASN A N 1
ATOM 589 C CA . ASN A 1 72 ? -14.808 6.042 0.233 1.00 93.31 72 ASN A CA 1
ATOM 590 C C . ASN A 1 72 ? -13.889 7.273 0.146 1.00 93.31 72 ASN A C 1
ATOM 592 O O . ASN A 1 72 ? -14.234 8.236 -0.536 1.00 93.31 72 ASN A O 1
ATOM 596 N N . VAL A 1 73 ? -12.710 7.248 0.779 1.00 93.38 73 VAL A N 1
ATOM 597 C CA . VAL A 1 73 ? -11.701 8.314 0.622 1.00 93.38 73 VAL A CA 1
ATOM 598 C C . VAL A 1 73 ? -11.150 8.343 -0.802 1.00 93.38 73 VAL A C 1
ATOM 600 O O . VAL A 1 73 ? -11.016 9.415 -1.387 1.00 93.38 73 VAL A O 1
ATOM 603 N N . LEU A 1 74 ? -10.847 7.177 -1.378 1.00 92.00 74 LEU A N 1
ATOM 604 C CA . LEU A 1 74 ? -10.341 7.070 -2.750 1.00 92.00 74 LEU A CA 1
ATOM 605 C C . LEU A 1 74 ? -11.360 7.539 -3.794 1.00 92.00 74 LEU A C 1
ATOM 607 O O . LEU A 1 74 ? -10.971 8.169 -4.775 1.00 92.00 74 LEU A O 1
ATOM 611 N N . ASP A 1 75 ? -12.643 7.277 -3.558 1.00 92.38 75 ASP A N 1
ATOM 612 C CA . ASP A 1 75 ? -13.747 7.724 -4.410 1.00 92.38 75 ASP A CA 1
ATOM 613 C C . ASP A 1 75 ? -14.084 9.215 -4.207 1.00 92.38 75 ASP A C 1
ATOM 615 O O . ASP A 1 75 ? -14.882 9.779 -4.954 1.00 92.38 75 ASP A O 1
ATOM 619 N N . GLY A 1 76 ? -13.476 9.874 -3.212 1.00 91.25 76 GLY A N 1
ATOM 620 C CA . GLY A 1 76 ? -13.732 11.276 -2.872 1.00 91.25 76 GLY A CA 1
ATOM 621 C C . GLY A 1 76 ? -15.036 11.511 -2.101 1.00 91.25 76 GLY A C 1
ATOM 622 O O . GLY A 1 76 ? -15.444 12.657 -1.932 1.00 91.25 76 GLY A O 1
ATOM 623 N N . ASN A 1 77 ? -15.677 10.445 -1.618 1.00 92.44 77 ASN A N 1
ATOM 624 C CA . ASN A 1 77 ? -16.920 10.493 -0.843 1.00 92.44 77 ASN A CA 1
ATOM 625 C C . ASN A 1 77 ? -16.684 10.746 0.656 1.00 92.44 77 ASN A C 1
ATOM 627 O O . ASN A 1 77 ? -17.629 11.049 1.382 1.00 92.44 77 ASN A O 1
ATOM 631 N N . LEU A 1 78 ? -15.441 10.602 1.130 1.00 91.88 78 LEU A N 1
ATOM 632 C CA . LEU A 1 78 ? -15.045 10.838 2.518 1.00 91.88 78 LEU A CA 1
ATOM 633 C C . LEU A 1 78 ? -13.800 11.728 2.579 1.00 91.88 78 LEU A C 1
ATOM 635 O O . LEU A 1 78 ? -12.789 11.450 1.935 1.00 91.88 78 LEU A O 1
ATOM 639 N N . GLU A 1 79 ? -13.858 12.788 3.384 1.00 92.69 79 GLU A N 1
ATOM 640 C CA . GLU A 1 79 ? -12.709 13.665 3.601 1.00 92.69 79 GLU A CA 1
ATOM 641 C C . GLU A 1 79 ? -11.610 12.966 4.408 1.00 92.69 79 GLU A C 1
ATOM 643 O O . GLU A 1 79 ? -11.876 12.236 5.365 1.00 92.69 79 GLU A O 1
ATOM 648 N N . SER A 1 80 ? -10.351 13.249 4.064 1.00 89.44 80 SER A N 1
ATOM 649 C CA . SER A 1 80 ? -9.183 12.655 4.725 1.00 89.44 80 SER A CA 1
ATOM 650 C C . SER A 1 80 ? -9.173 12.918 6.235 1.00 89.44 80 SER A C 1
ATOM 652 O O . SER A 1 80 ? -8.873 12.008 6.999 1.00 89.44 80 SER A O 1
ATOM 654 N N . THR A 1 81 ? -9.562 14.115 6.681 1.00 92.31 81 THR A N 1
ATOM 655 C CA . THR A 1 81 ? -9.619 14.458 8.111 1.00 92.31 81 THR A CA 1
ATOM 656 C C . THR A 1 81 ? -10.664 13.625 8.853 1.00 92.31 81 THR A C 1
ATOM 658 O O . THR A 1 81 ? -10.340 13.022 9.873 1.00 92.31 81 THR A O 1
ATOM 661 N N . ALA A 1 82 ? -11.875 13.503 8.299 1.00 92.50 82 ALA A N 1
ATOM 662 C CA . ALA A 1 82 ? -12.938 12.683 8.879 1.00 92.50 82 ALA A CA 1
ATOM 663 C C . ALA A 1 82 ? -12.550 11.195 8.929 1.00 92.50 82 ALA A C 1
ATOM 665 O O . ALA A 1 82 ? -12.748 10.534 9.946 1.00 92.50 82 ALA A O 1
ATOM 666 N N . TYR A 1 83 ? -11.933 10.683 7.859 1.00 92.75 83 TYR A N 1
ATOM 667 C CA . TYR A 1 83 ? -11.379 9.331 7.830 1.00 92.75 83 TYR A CA 1
ATOM 668 C C . TYR A 1 83 ? -10.368 9.101 8.955 1.00 92.75 83 TYR A C 1
ATOM 670 O O . TYR A 1 83 ? -10.481 8.114 9.679 1.00 92.75 83 TYR A O 1
ATOM 678 N N . GLU A 1 84 ? -9.388 9.995 9.114 1.00 93.19 84 GLU A N 1
ATOM 679 C CA . GLU A 1 84 ? -8.353 9.847 10.136 1.00 93.19 84 GLU A CA 1
ATOM 680 C C . GLU A 1 84 ? -8.923 9.884 11.558 1.00 93.19 84 GLU A C 1
ATOM 682 O O . GLU A 1 84 ? -8.467 9.117 12.408 1.00 93.19 84 GLU A O 1
ATOM 687 N N . ASP A 1 85 ? -9.911 10.742 11.818 1.00 92.50 85 ASP A N 1
ATOM 688 C CA . ASP A 1 85 ? -10.537 10.867 13.135 1.00 92.50 85 ASP A CA 1
ATOM 689 C C . ASP A 1 85 ? -11.303 9.598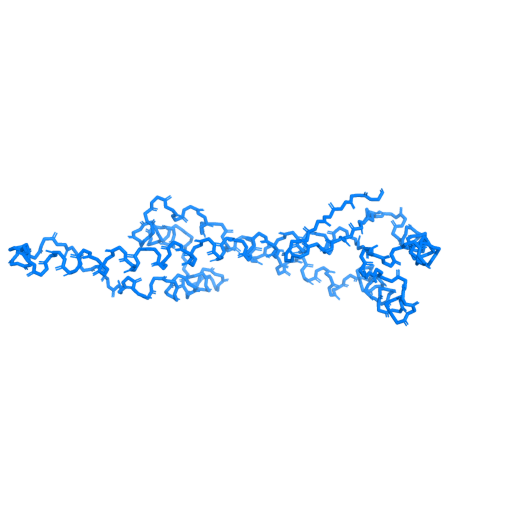 13.514 1.00 92.50 85 ASP A C 1
ATOM 691 O O . ASP A 1 85 ? -11.047 9.023 14.575 1.00 92.50 85 ASP A O 1
ATOM 695 N N . THR A 1 86 ? -12.125 9.060 12.612 1.00 91.19 86 THR A N 1
ATOM 696 C CA . THR A 1 86 ? -12.789 7.768 12.839 1.00 91.19 86 THR A CA 1
ATOM 697 C C . THR A 1 86 ? -11.772 6.624 12.972 1.00 91.19 86 THR A C 1
ATOM 699 O O . THR A 1 86 ? -11.921 5.746 13.823 1.00 91.19 86 THR A O 1
ATOM 702 N N . LEU A 1 87 ? -10.674 6.643 12.205 1.00 91.81 87 LEU A N 1
ATOM 703 C CA . LEU A 1 87 ? -9.611 5.643 12.341 1.00 91.81 87 LEU A CA 1
ATOM 704 C C . LEU A 1 87 ? -8.944 5.694 13.727 1.00 91.81 87 LEU A C 1
ATOM 706 O O . LEU A 1 87 ? -8.607 4.645 14.281 1.00 91.81 87 LEU A O 1
ATOM 710 N N . ARG A 1 88 ? -8.750 6.897 14.290 1.00 92.81 88 ARG A N 1
ATOM 711 C CA . ARG A 1 88 ? -8.218 7.103 15.650 1.00 92.81 88 ARG A CA 1
ATOM 712 C C . ARG A 1 88 ? -9.184 6.593 16.714 1.00 92.81 88 ARG A C 1
ATOM 714 O O . ARG A 1 88 ? -8.725 6.009 17.690 1.00 92.81 88 ARG A O 1
ATOM 721 N N . GLU A 1 89 ? -10.489 6.751 16.525 1.00 89.56 89 GLU A N 1
ATOM 722 C CA . GLU A 1 89 ? -11.497 6.195 17.439 1.00 89.56 89 GLU A CA 1
ATOM 723 C C . GLU A 1 89 ? -11.504 4.657 17.439 1.00 89.56 89 GLU A C 1
ATOM 725 O O . GLU A 1 89 ? -11.694 4.035 18.486 1.00 89.56 89 GLU A O 1
ATOM 730 N N . MET A 1 90 ? -11.243 4.032 16.286 1.00 89.12 90 MET A N 1
ATOM 731 C CA . MET A 1 90 ? -11.216 2.571 16.141 1.00 89.12 90 MET A CA 1
ATOM 732 C C . MET A 1 90 ? -9.890 1.938 16.595 1.00 89.12 90 MET A C 1
ATOM 734 O O . MET A 1 90 ? -9.889 0.977 17.363 1.00 89.12 90 MET A O 1
ATOM 738 N N . PHE A 1 91 ? -8.750 2.455 16.125 1.00 88.81 91 PHE A N 1
ATOM 739 C CA . PHE A 1 91 ? -7.420 1.845 16.308 1.00 88.81 91 PHE A CA 1
ATOM 740 C C . PHE A 1 91 ? -6.520 2.593 17.304 1.00 88.81 91 PHE A C 1
ATOM 742 O O . PHE A 1 91 ? -5.387 2.170 17.566 1.00 88.81 91 PHE A O 1
ATOM 749 N N . GLY A 1 92 ? -6.986 3.713 17.859 1.00 89.50 92 GLY A N 1
ATOM 750 C CA . GLY A 1 92 ? -6.241 4.514 18.824 1.00 89.50 92 GLY A CA 1
ATOM 751 C C . GLY A 1 92 ? -4.908 5.007 18.266 1.00 89.50 92 GLY A C 1
ATOM 752 O O . GLY A 1 92 ? -4.802 5.480 17.132 1.00 89.50 92 GLY A O 1
ATOM 753 N N . ILE A 1 93 ? -3.851 4.849 19.065 1.00 90.06 93 ILE A N 1
ATOM 754 C CA . ILE A 1 93 ? -2.496 5.282 18.705 1.00 90.06 93 ILE A CA 1
ATOM 755 C C . ILE A 1 93 ? -1.922 4.552 17.488 1.00 90.06 93 ILE A C 1
ATOM 757 O O . ILE A 1 93 ? -0.954 5.041 16.924 1.00 90.06 93 ILE A O 1
ATOM 761 N N . HIS A 1 94 ? -2.477 3.403 17.081 1.00 88.81 94 HIS A N 1
ATOM 762 C CA . HIS A 1 94 ? -1.988 2.621 15.940 1.00 88.81 94 HIS A CA 1
ATOM 763 C C . HIS A 1 94 ? -2.589 3.069 14.598 1.00 88.81 94 HIS A C 1
ATOM 765 O O . HIS A 1 94 ? -2.115 2.651 13.541 1.00 88.81 94 HIS A O 1
ATOM 771 N N . ALA A 1 95 ? -3.565 3.983 14.613 1.00 90.69 95 ALA A N 1
ATOM 772 C CA . ALA A 1 95 ? -4.240 4.477 13.413 1.00 90.69 95 ALA A CA 1
ATOM 773 C C . ALA A 1 95 ? -3.297 5.172 12.409 1.00 90.69 95 ALA A C 1
ATOM 775 O O . ALA A 1 95 ? -3.553 5.154 11.206 1.00 90.69 95 ALA A O 1
ATOM 776 N N . TYR A 1 96 ? -2.161 5.722 12.861 1.00 90.50 96 TYR A N 1
ATOM 777 C CA . TYR A 1 96 ? -1.220 6.452 11.994 1.00 90.50 96 TYR A CA 1
ATOM 778 C C . TYR A 1 96 ? -0.700 5.637 10.803 1.00 90.50 96 TYR A C 1
ATOM 780 O O . TYR A 1 96 ? -0.354 6.206 9.766 1.00 90.50 96 TYR A O 1
ATOM 788 N N . THR A 1 97 ? -0.659 4.306 10.925 1.00 89.94 97 THR A N 1
ATOM 789 C CA . THR A 1 97 ? -0.250 3.419 9.825 1.00 89.94 97 THR A CA 1
ATOM 790 C C . THR A 1 97 ? -1.226 3.497 8.642 1.00 89.94 97 THR A C 1
ATOM 792 O O . THR A 1 97 ? -0.816 3.312 7.494 1.00 89.94 97 THR A O 1
ATOM 795 N N . GLY A 1 98 ? -2.491 3.846 8.901 1.00 89.12 98 GLY A N 1
ATOM 796 C CA . GLY A 1 98 ? -3.553 3.968 7.907 1.00 89.12 98 GLY A CA 1
ATOM 797 C C . GLY A 1 98 ? -3.766 5.361 7.301 1.00 89.12 98 GLY A C 1
ATOM 798 O O . GLY A 1 98 ? -4.410 5.447 6.258 1.00 89.12 98 GLY A O 1
ATOM 799 N N . PHE A 1 99 ? -3.217 6.438 7.878 1.00 90.88 99 PHE A N 1
ATOM 800 C CA . PHE A 1 99 ? -3.505 7.831 7.461 1.00 90.88 99 PHE A CA 1
ATOM 801 C C . PHE A 1 99 ? -3.055 8.190 6.044 1.00 90.88 99 PHE A C 1
ATOM 803 O O . PHE A 1 99 ? -3.524 9.157 5.466 1.00 90.88 99 PHE A O 1
ATOM 810 N N . THR A 1 100 ? -2.102 7.442 5.491 1.00 91.81 100 THR A N 1
ATOM 811 C CA . THR A 1 100 ? -1.555 7.717 4.152 1.00 91.81 100 THR A CA 1
ATOM 812 C C . THR A 1 100 ? -1.770 6.553 3.187 1.00 91.81 100 THR A C 1
ATOM 814 O O . THR A 1 100 ? -1.041 6.429 2.203 1.00 91.81 100 THR A O 1
ATOM 817 N N . LEU A 1 101 ? -2.716 5.652 3.480 1.00 91.69 101 LEU A N 1
ATOM 818 C CA . LEU A 1 101 ? -3.051 4.527 2.598 1.00 91.69 101 LEU A CA 1
ATOM 819 C C . LEU A 1 101 ? -3.659 5.002 1.274 1.00 91.69 101 LEU A C 1
ATOM 821 O O . LEU A 1 101 ? -3.265 4.508 0.220 1.00 91.69 101 LEU A O 1
ATOM 825 N N . ASP A 1 102 ? -4.526 6.009 1.320 1.00 91.00 102 ASP A N 1
ATOM 826 C CA . ASP A 1 102 ? -5.109 6.697 0.163 1.00 91.00 102 ASP A CA 1
ATOM 827 C C . ASP A 1 102 ? -4.028 7.200 -0.813 1.00 91.00 102 ASP A C 1
ATOM 829 O O . ASP A 1 102 ? -4.071 6.929 -2.017 1.00 91.00 102 ASP A O 1
ATOM 833 N N . LYS A 1 103 ? -2.984 7.853 -0.285 1.00 91.75 103 LYS A N 1
ATOM 834 C CA . LYS A 1 103 ? -1.866 8.396 -1.070 1.00 91.75 103 LYS A CA 1
ATOM 835 C C . LYS A 1 103 ? -1.010 7.290 -1.668 1.00 91.75 103 LYS A C 1
ATOM 837 O O . LYS A 1 103 ? -0.552 7.423 -2.802 1.00 91.75 103 LYS A O 1
ATOM 842 N N . VAL A 1 104 ? -0.796 6.199 -0.931 1.00 92.81 104 VAL A N 1
ATOM 843 C CA . VAL A 1 104 ? -0.054 5.034 -1.436 1.00 92.81 104 VAL A CA 1
ATOM 844 C C . VAL A 1 104 ? -0.811 4.374 -2.586 1.00 92.81 104 VAL A C 1
ATOM 846 O O . VAL A 1 104 ? -0.198 4.091 -3.614 1.00 92.81 104 VAL A O 1
ATOM 849 N N . VAL A 1 105 ? -2.128 4.182 -2.456 1.00 92.38 105 VAL A N 1
ATOM 850 C CA . VAL A 1 105 ? -2.965 3.612 -3.523 1.00 92.38 105 VAL A CA 1
ATOM 851 C C . VAL A 1 105 ? -3.001 4.541 -4.736 1.00 92.38 105 VAL A C 1
ATOM 853 O O . VAL A 1 105 ? -2.713 4.100 -5.846 1.00 92.38 105 VAL A O 1
ATOM 856 N N . THR A 1 106 ? -3.247 5.837 -4.533 1.00 92.06 106 THR A N 1
ATOM 857 C CA . THR A 1 106 ? -3.240 6.841 -5.612 1.00 92.06 106 THR A CA 1
ATOM 858 C C . THR A 1 106 ? -1.891 6.881 -6.334 1.00 92.06 106 THR A C 1
ATOM 860 O O . THR A 1 106 ? -1.830 6.918 -7.565 1.00 92.06 106 THR A O 1
ATOM 863 N N . GLY A 1 107 ? -0.790 6.828 -5.580 1.00 92.12 107 GLY A N 1
ATOM 864 C CA . GLY A 1 107 ? 0.556 6.733 -6.132 1.00 92.12 107 GLY A CA 1
ATOM 865 C C . GLY A 1 107 ? 0.756 5.457 -6.948 1.00 92.12 107 GLY A C 1
ATOM 866 O O . GLY A 1 107 ? 1.299 5.523 -8.049 1.00 92.12 107 GLY A O 1
ATOM 867 N N . ALA A 1 108 ? 0.297 4.309 -6.443 1.00 90.69 108 ALA A N 1
ATOM 868 C CA . ALA A 1 108 ? 0.424 3.027 -7.130 1.00 90.69 108 ALA A CA 1
ATOM 869 C C . ALA A 1 108 ? -0.363 3.014 -8.448 1.00 90.69 108 ALA A C 1
ATOM 871 O O . ALA A 1 108 ? 0.178 2.599 -9.470 1.00 90.69 108 ALA A O 1
ATOM 872 N N . VAL A 1 109 ? -1.595 3.534 -8.452 1.00 90.81 109 VAL A N 1
ATOM 873 C CA . VAL A 1 109 ? -2.419 3.672 -9.664 1.00 90.81 109 VAL A CA 1
ATOM 874 C C . VAL A 1 109 ? -1.744 4.587 -10.683 1.00 90.81 109 VAL A C 1
ATOM 876 O O . VAL A 1 109 ? -1.676 4.240 -11.859 1.00 90.81 109 VAL A O 1
ATOM 879 N N . ARG A 1 110 ? -1.173 5.717 -10.250 1.00 90.69 110 ARG A N 1
ATOM 880 C CA . ARG A 1 110 ? -0.432 6.615 -11.147 1.00 90.69 110 ARG A CA 1
ATOM 881 C C . ARG A 1 110 ? 0.770 5.919 -11.786 1.00 90.69 110 ARG A C 1
ATOM 883 O O . ARG A 1 110 ? 0.972 6.030 -12.988 1.00 90.69 110 ARG A O 1
ATOM 890 N N . GLN A 1 111 ? 1.554 5.177 -11.004 1.00 87.12 111 GLN A N 1
ATOM 891 C CA . GLN A 1 111 ? 2.675 4.410 -11.557 1.00 87.12 111 GLN A CA 1
ATOM 892 C C . GLN A 1 111 ? 2.190 3.313 -12.509 1.00 87.12 111 GLN A C 1
ATOM 894 O O . GLN A 1 111 ? 2.792 3.113 -13.557 1.00 87.12 111 GLN A O 1
ATOM 899 N N . LEU A 1 112 ? 1.070 2.655 -12.204 1.00 87.56 112 LEU A N 1
ATOM 900 C CA . LEU A 1 112 ? 0.460 1.669 -13.093 1.00 87.56 112 LEU A CA 1
ATOM 901 C C . LEU A 1 112 ? 0.035 2.283 -14.436 1.00 87.56 112 LEU A C 1
ATOM 903 O O . LEU A 1 112 ? 0.230 1.656 -15.471 1.00 87.56 112 LEU A O 1
ATOM 907 N N . GLN A 1 113 ? -0.491 3.510 -14.440 1.00 87.12 113 GLN A N 1
ATOM 908 C CA . GLN A 1 113 ? -0.804 4.226 -15.681 1.00 87.12 113 GLN A CA 1
ATOM 909 C C . GLN A 1 113 ? 0.452 4.437 -16.531 1.00 87.12 113 GLN A C 1
ATOM 911 O O . GLN A 1 113 ? 0.435 4.109 -17.712 1.00 87.12 113 GLN A O 1
ATOM 916 N N . HIS A 1 114 ? 1.561 4.882 -15.933 1.00 85.38 114 HIS A N 1
ATOM 917 C CA . HIS A 1 114 ? 2.846 4.992 -16.636 1.00 85.38 114 HIS A CA 1
ATOM 918 C C . HIS A 1 114 ? 3.330 3.643 -17.185 1.00 85.38 114 HIS A C 1
ATOM 920 O O . HIS A 1 114 ? 3.828 3.566 -18.300 1.00 85.38 114 HIS A O 1
ATOM 926 N N . LEU A 1 115 ? 3.133 2.548 -16.446 1.00 82.19 115 LEU A N 1
ATOM 927 C CA . LEU A 1 115 ? 3.509 1.209 -16.913 1.00 82.19 115 LEU A CA 1
ATOM 928 C C . LEU A 1 115 ? 2.741 0.742 -18.157 1.00 82.19 115 LEU A C 1
ATOM 930 O O . LEU A 1 115 ? 3.280 -0.053 -18.923 1.00 82.19 115 LEU A O 1
ATOM 934 N N . VAL A 1 116 ? 1.492 1.182 -18.325 1.00 80.69 116 VAL A N 1
ATOM 935 C CA . VAL A 1 116 ? 0.622 0.762 -19.435 1.00 80.69 116 VAL A CA 1
ATOM 936 C C . VAL A 1 116 ? 0.694 1.730 -20.615 1.00 80.69 116 VAL A C 1
ATOM 938 O O . VAL A 1 116 ? 0.572 1.299 -21.759 1.00 80.69 116 VAL A O 1
ATOM 941 N N . CYS A 1 117 ? 0.875 3.024 -20.349 1.00 81.19 117 CYS A N 1
ATOM 942 C CA . CYS A 1 117 ? 0.905 4.059 -21.378 1.00 81.19 117 CYS A CA 1
ATOM 943 C C . CYS A 1 117 ? 2.294 4.256 -21.996 1.00 81.19 117 CYS A C 1
ATOM 945 O O . CYS A 1 117 ? 2.377 4.651 -23.158 1.00 81.19 117 CYS A O 1
ATOM 947 N N . ASP A 1 118 ? 3.366 4.001 -21.241 1.00 80.44 118 ASP A N 1
ATOM 948 C CA . ASP A 1 118 ? 4.726 4.253 -21.708 1.00 80.44 118 ASP A CA 1
ATOM 949 C C . ASP A 1 118 ? 5.326 3.005 -22.377 1.00 80.44 118 ASP A C 1
ATOM 951 O O . ASP A 1 118 ? 5.192 1.869 -21.914 1.00 80.44 118 ASP A O 1
ATOM 955 N N . GLU A 1 119 ? 6.059 3.230 -23.464 1.00 74.00 119 GLU A N 1
ATOM 956 C CA . GLU A 1 119 ? 6.694 2.185 -24.270 1.00 74.00 119 GLU A CA 1
ATOM 957 C C . GLU A 1 119 ? 7.865 1.458 -23.545 1.00 74.00 119 GLU A C 1
ATOM 959 O O . GLU A 1 119 ? 7.939 0.224 -23.613 1.00 74.00 119 GLU A O 1
ATOM 964 N N . PRO A 1 120 ? 8.767 2.134 -22.792 1.00 74.69 120 PRO A N 1
ATOM 965 C CA . PRO A 1 120 ? 9.912 1.467 -22.156 1.00 74.69 120 PRO A CA 1
ATOM 966 C C . PRO A 1 120 ? 9.548 0.395 -21.105 1.00 74.69 120 PRO A C 1
ATOM 968 O O . PRO A 1 120 ? 10.132 -0.698 -21.145 1.00 74.69 120 PRO A O 1
ATOM 971 N N . PRO A 1 121 ? 8.583 0.615 -20.181 1.00 73.19 121 PRO A N 1
ATOM 972 C CA . PRO A 1 121 ? 8.129 -0.431 -19.267 1.00 73.19 121 PRO A CA 1
ATOM 973 C C . PRO A 1 121 ? 7.544 -1.655 -19.980 1.00 73.19 121 PRO A C 1
ATOM 975 O O . 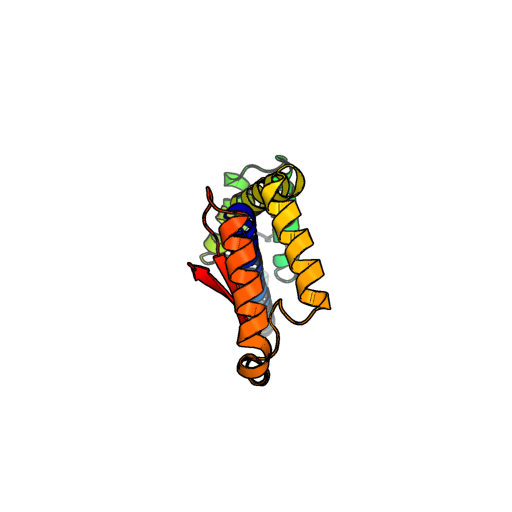PRO A 1 121 ? 7.824 -2.784 -19.565 1.00 73.19 121 PRO A O 1
ATOM 978 N N . ALA A 1 122 ? 6.779 -1.449 -21.057 1.00 77.62 122 ALA A N 1
ATOM 979 C CA . ALA A 1 122 ? 6.185 -2.527 -21.841 1.00 77.62 122 ALA A CA 1
ATOM 980 C C . ALA A 1 122 ? 7.261 -3.390 -22.524 1.00 77.62 122 ALA A C 1
ATOM 982 O O . ALA A 1 122 ? 7.209 -4.625 -22.466 1.00 77.62 122 ALA A O 1
ATOM 983 N N . GLN A 1 123 ? 8.299 -2.761 -23.084 1.00 79.62 123 GLN A N 1
ATOM 984 C CA . GLN A 1 123 ? 9.439 -3.468 -23.675 1.00 79.62 123 GLN A CA 1
ATOM 985 C C . GLN A 1 123 ? 10.261 -4.230 -22.623 1.00 79.62 123 GLN A C 1
ATOM 987 O O . GLN A 1 123 ? 10.673 -5.370 -22.869 1.00 79.62 123 GLN A O 1
ATOM 992 N N . CYS A 1 124 ? 10.433 -3.672 -21.418 1.00 77.44 124 CYS A N 1
ATOM 993 C CA . CYS A 1 124 ? 11.058 -4.385 -20.298 1.00 77.44 124 CYS A CA 1
ATOM 994 C C . CYS A 1 124 ? 10.286 -5.662 -19.936 1.00 77.44 124 CYS A C 1
ATOM 996 O O . CYS A 1 124 ? 10.895 -6.721 -19.741 1.00 77.44 124 CYS A O 1
ATOM 998 N N . THR A 1 125 ? 8.953 -5.587 -19.884 1.00 79.31 125 THR A N 1
ATOM 999 C CA . THR A 1 125 ? 8.082 -6.737 -19.605 1.00 79.31 125 THR A CA 1
ATOM 1000 C C . THR A 1 125 ? 8.155 -7.784 -20.717 1.00 79.31 125 THR A C 1
ATOM 1002 O O . THR A 1 125 ? 8.325 -8.970 -20.429 1.00 79.31 125 THR A O 1
ATOM 1005 N N . ALA A 1 126 ? 8.107 -7.378 -21.987 1.00 82.81 126 ALA A N 1
ATOM 1006 C CA . ALA A 1 126 ? 8.225 -8.297 -23.121 1.00 82.81 126 ALA A CA 1
ATOM 1007 C C . ALA A 1 126 ? 9.581 -9.029 -23.137 1.00 82.81 126 ALA A C 1
ATOM 1009 O O . ALA A 1 126 ? 9.653 -10.247 -23.357 1.00 82.81 126 ALA A O 1
ATOM 1010 N N . MET A 1 127 ? 10.664 -8.309 -22.837 1.00 82.38 127 MET A N 1
ATOM 1011 C CA . MET A 1 127 ? 11.999 -8.889 -22.727 1.00 82.38 127 MET A CA 1
ATOM 1012 C C . MET A 1 127 ? 12.104 -9.843 -21.530 1.00 82.38 127 MET A C 1
ATOM 1014 O O . MET A 1 127 ? 12.665 -10.929 -21.671 1.00 82.38 127 MET A O 1
ATOM 1018 N N . PHE A 1 128 ? 11.517 -9.493 -20.379 1.00 82.31 128 PHE A N 1
ATOM 1019 C CA . PHE A 1 128 ? 11.432 -10.389 -19.224 1.00 82.31 128 PHE A CA 1
ATOM 1020 C C . PHE A 1 128 ? 10.719 -11.700 -19.576 1.00 82.31 128 PHE A C 1
ATOM 1022 O O . PHE A 1 128 ? 11.259 -12.770 -19.312 1.00 82.31 128 PHE A O 1
ATOM 1029 N N . LEU A 1 129 ? 9.552 -11.642 -20.228 1.00 83.56 129 LEU A N 1
ATOM 1030 C CA . LEU A 1 129 ? 8.793 -12.835 -20.625 1.00 83.56 129 LEU A CA 1
ATOM 1031 C C . LEU A 1 129 ? 9.573 -13.724 -21.606 1.00 83.56 129 LEU A C 1
ATOM 1033 O O . LEU A 1 129 ? 9.518 -14.954 -21.521 1.00 83.56 129 LEU A O 1
ATOM 1037 N N . THR A 1 130 ? 10.323 -13.111 -22.522 1.00 83.62 130 THR A N 1
ATOM 1038 C CA . THR A 1 130 ? 11.167 -13.829 -23.486 1.00 83.62 130 THR A CA 1
ATOM 1039 C C . THR A 1 130 ? 12.325 -14.540 -22.790 1.00 83.62 130 THR A C 1
ATOM 1041 O O . THR A 1 130 ? 12.593 -15.713 -23.053 1.00 83.62 130 THR A O 1
ATOM 1044 N N . GLU A 1 131 ? 12.998 -13.862 -21.864 1.00 79.69 131 GLU A N 1
ATOM 1045 C CA . GLU A 1 131 ? 14.144 -14.418 -21.144 1.00 79.69 131 GLU A CA 1
ATOM 1046 C C . GLU A 1 131 ? 13.722 -15.397 -20.041 1.00 79.69 131 GLU A C 1
ATOM 1048 O O . GLU A 1 131 ? 14.455 -16.343 -19.752 1.00 79.69 131 GLU A O 1
ATOM 1053 N N . ALA A 1 132 ? 12.512 -15.264 -19.494 1.00 79.38 132 ALA A N 1
ATOM 1054 C CA . ALA A 1 132 ? 11.925 -16.234 -18.574 1.00 79.38 132 ALA A CA 1
ATOM 1055 C C . ALA A 1 132 ? 11.741 -17.599 -19.246 1.00 79.38 132 ALA A C 1
ATOM 1057 O O . ALA A 1 132 ? 12.156 -18.616 -18.692 1.00 79.38 132 ALA A O 1
ATOM 1058 N N . LYS A 1 133 ? 11.237 -17.626 -20.488 1.00 78.94 133 LYS A N 1
ATOM 1059 C CA . LYS A 1 133 ? 11.129 -18.862 -21.289 1.00 78.94 133 LYS A CA 1
ATOM 1060 C C . LYS A 1 133 ? 12.489 -19.494 -21.602 1.00 78.94 133 LYS A C 1
ATOM 1062 O O . LYS A 1 133 ? 12.573 -20.701 -21.796 1.00 78.94 133 LYS A O 1
ATOM 1067 N N . ARG A 1 134 ? 13.553 -18.689 -21.643 1.00 76.44 134 ARG A N 1
ATOM 1068 C CA . ARG A 1 134 ? 14.936 -19.124 -21.909 1.00 76.44 134 ARG A CA 1
ATOM 1069 C C . ARG A 1 134 ? 15.720 -19.472 -20.639 1.00 76.44 134 ARG A C 1
ATOM 1071 O O . ARG A 1 134 ? 16.882 -19.852 -20.736 1.00 76.44 134 ARG A O 1
ATOM 1078 N N . GLY A 1 135 ? 15.114 -19.330 -19.457 1.00 71.81 135 GLY A N 1
ATOM 1079 C CA . GLY A 1 135 ? 15.772 -19.559 -18.168 1.00 71.81 135 GLY A CA 1
ATOM 1080 C C . GLY A 1 135 ? 16.772 -18.469 -17.757 1.00 71.81 135 GLY A C 1
ATOM 1081 O O . GLY A 1 135 ? 17.536 -18.681 -16.819 1.00 71.81 135 GLY A O 1
ATOM 1082 N N . GLY A 1 136 ? 16.774 -17.317 -18.435 1.00 68.94 136 GLY A N 1
ATOM 1083 C CA . GLY A 1 136 ? 17.659 -16.175 -18.172 1.00 68.94 136 GLY A CA 1
ATOM 1084 C C . GLY A 1 136 ? 17.083 -15.122 -17.217 1.00 68.94 136 GLY A C 1
ATOM 1085 O O . GLY A 1 136 ? 17.812 -14.239 -16.777 1.00 68.94 136 GLY A O 1
ATOM 1086 N N . ALA A 1 137 ? 15.796 -15.207 -16.861 1.00 69.88 137 ALA A N 1
ATOM 1087 C CA . ALA A 1 137 ? 15.117 -14.229 -16.000 1.00 69.88 137 ALA A CA 1
ATOM 1088 C C . ALA A 1 137 ? 15.152 -14.562 -14.490 1.00 69.88 137 ALA A C 1
ATOM 1090 O O . ALA A 1 137 ? 14.260 -14.163 -13.743 1.00 69.88 137 ALA A O 1
ATOM 1091 N N . GLY A 1 138 ? 16.177 -15.282 -14.026 1.00 70.38 138 GLY A N 1
ATOM 1092 C CA . GLY A 1 138 ? 16.333 -15.651 -12.614 1.00 70.38 138 GLY A CA 1
ATOM 1093 C C . GLY A 1 138 ? 15.617 -16.948 -12.216 1.00 70.38 138 GLY A C 1
ATOM 1094 O O . GLY A 1 138 ? 15.067 -17.669 -13.045 1.00 70.38 138 GLY A O 1
ATOM 1095 N N . GLY A 1 139 ? 15.737 -17.343 -10.942 1.00 72.81 139 GLY A N 1
ATOM 1096 C CA . GLY A 1 139 ? 15.222 -18.599 -10.350 1.00 72.81 139 GLY A CA 1
ATOM 1097 C C . GLY A 1 139 ? 16.015 -19.000 -9.094 1.00 72.81 139 GLY A C 1
ATOM 1098 O O . GLY A 1 139 ? 16.737 -18.146 -8.579 1.00 72.81 139 GLY A O 1
ATOM 1099 N N . PRO A 1 140 ? 15.948 -20.255 -8.605 1.00 74.00 140 PRO A N 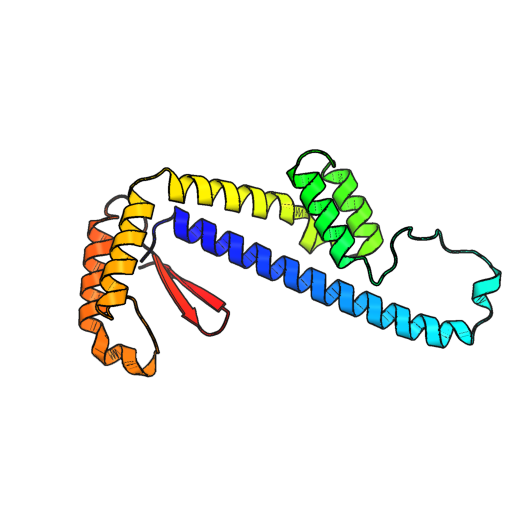1
ATOM 1100 C CA . PRO A 1 140 ? 16.514 -20.623 -7.306 1.00 74.00 140 PRO A CA 1
ATOM 1101 C C . PRO A 1 140 ? 18.007 -20.303 -7.187 1.00 74.00 140 PRO A C 1
ATOM 1103 O O . PRO A 1 140 ? 18.783 -20.640 -8.088 1.00 74.00 140 PRO A O 1
ATOM 1106 N N . VAL A 1 141 ? 18.412 -19.727 -6.046 1.00 71.88 141 VAL A N 1
ATOM 1107 C CA . VAL A 1 141 ? 19.806 -19.332 -5.748 1.00 71.88 141 VAL A CA 1
ATOM 1108 C C . VAL A 1 141 ? 20.781 -20.494 -5.964 1.00 71.88 141 VAL A C 1
ATOM 1110 O O . VAL A 1 141 ? 21.846 -20.310 -6.546 1.00 71.88 141 VAL A O 1
ATOM 1113 N N . ALA A 1 142 ? 20.374 -21.719 -5.618 1.00 73.94 142 ALA A N 1
ATOM 1114 C CA . ALA A 1 142 ? 21.163 -22.936 -5.829 1.00 73.94 142 ALA A CA 1
ATOM 1115 C C . ALA A 1 142 ? 21.587 -23.162 -7.300 1.00 73.94 142 ALA A C 1
ATOM 1117 O O . ALA A 1 142 ? 22.639 -23.736 -7.576 1.00 73.94 142 ALA A O 1
ATOM 1118 N N . SER A 1 143 ? 20.793 -22.678 -8.260 1.00 78.19 143 SER A N 1
ATOM 1119 C CA . SER A 1 143 ? 21.029 -22.818 -9.704 1.00 78.19 143 SER A CA 1
ATOM 1120 C C . SER A 1 143 ? 21.616 -21.563 -10.367 1.00 78.19 143 SER A C 1
ATOM 1122 O O . SER A 1 143 ? 21.745 -21.517 -11.591 1.00 78.19 143 SER A O 1
ATOM 1124 N N . ALA A 1 144 ? 21.975 -20.537 -9.586 1.00 74.50 144 ALA A N 1
ATOM 1125 C CA . ALA A 1 144 ? 22.438 -19.249 -10.107 1.00 74.50 144 ALA A CA 1
ATOM 1126 C C . ALA A 1 144 ? 23.711 -19.375 -10.965 1.00 74.50 144 ALA A C 1
ATOM 1128 O O . ALA A 1 144 ? 23.767 -18.828 -12.063 1.00 74.50 144 ALA A O 1
ATOM 1129 N N . HIS A 1 145 ? 24.693 -20.177 -10.531 1.00 75.00 145 HIS A N 1
ATOM 1130 C CA . HIS A 1 145 ? 25.966 -20.354 -11.247 1.00 75.00 145 HIS A CA 1
ATOM 1131 C C . HIS A 1 145 ? 25.792 -20.853 -12.693 1.00 75.00 145 HIS A C 1
ATOM 1133 O O . HIS A 1 145 ? 26.502 -20.406 -13.588 1.00 75.00 145 HIS A O 1
ATOM 1139 N N . ARG A 1 146 ? 24.810 -21.730 -12.949 1.00 76.31 146 ARG A N 1
ATOM 1140 C CA . ARG A 1 146 ? 24.552 -22.293 -14.290 1.00 76.31 146 ARG A CA 1
ATOM 1141 C C . ARG A 1 146 ? 23.927 -21.290 -15.253 1.00 76.31 146 ARG A C 1
ATOM 1143 O O . ARG A 1 146 ? 23.964 -21.500 -16.459 1.00 76.31 146 ARG A O 1
ATOM 1150 N N . ARG A 1 147 ? 23.326 -20.223 -14.727 1.00 78.25 147 ARG A N 1
ATOM 1151 C CA . ARG A 1 147 ? 22.538 -19.247 -15.494 1.00 78.25 147 ARG A CA 1
ATOM 1152 C C . ARG A 1 147 ? 23.212 -17.886 -15.575 1.00 78.25 147 ARG A C 1
ATOM 1154 O O . ARG A 1 147 ? 22.701 -17.008 -16.258 1.00 78.25 147 ARG A O 1
ATOM 1161 N N . LEU A 1 148 ? 24.386 -17.741 -14.958 1.00 78.31 148 LEU A N 1
ATOM 1162 C CA . LEU A 1 148 ? 25.150 -16.499 -14.899 1.00 78.31 148 LEU A CA 1
ATOM 1163 C C . LEU A 1 148 ? 25.352 -15.863 -16.283 1.00 78.31 148 LEU A C 1
ATOM 1165 O O . LEU A 1 148 ? 25.106 -14.674 -16.443 1.00 78.31 148 LEU A O 1
ATOM 1169 N N . ALA A 1 149 ? 25.728 -16.650 -17.296 1.00 81.31 149 ALA A N 1
ATOM 1170 C CA . ALA A 1 149 ? 25.930 -16.138 -18.654 1.00 81.31 149 ALA A CA 1
ATOM 1171 C C . ALA A 1 149 ? 24.626 -15.619 -19.294 1.00 81.31 149 ALA A C 1
ATOM 1173 O O . ALA A 1 149 ? 24.623 -14.571 -19.941 1.00 81.31 149 ALA A O 1
ATOM 1174 N N . ALA A 1 150 ? 23.508 -16.323 -19.085 1.00 80.38 150 ALA A N 1
ATOM 1175 C CA . ALA A 1 150 ? 22.197 -15.913 -19.583 1.00 80.38 150 ALA A CA 1
ATOM 1176 C C . ALA A 1 150 ? 21.681 -14.661 -18.849 1.00 80.38 150 ALA A C 1
ATOM 1178 O O . ALA A 1 150 ? 21.202 -13.728 -19.493 1.00 80.38 150 ALA A O 1
ATOM 1179 N N . GLU A 1 151 ? 21.856 -14.597 -17.525 1.00 80.25 151 GLU A N 1
ATOM 1180 C CA . GLU A 1 151 ? 21.510 -13.427 -16.710 1.00 80.25 151 GLU A CA 1
ATOM 1181 C C . GLU A 1 151 ? 22.347 -12.197 -17.090 1.00 80.25 151 GLU A C 1
ATOM 1183 O O . GLU A 1 151 ? 21.798 -11.107 -17.228 1.00 80.25 151 GLU A O 1
ATOM 1188 N N . GLN A 1 152 ? 23.652 -12.359 -17.335 1.00 82.31 152 GLN A N 1
ATOM 1189 C CA . GLN A 1 152 ? 24.527 -11.275 -17.799 1.00 82.31 152 GLN A CA 1
ATOM 1190 C C . GLN A 1 152 ? 24.139 -10.779 -19.198 1.00 82.31 152 GLN A C 1
ATOM 1192 O O . GLN A 1 152 ? 24.139 -9.574 -19.454 1.00 82.31 152 GLN A O 1
ATOM 1197 N N . ALA A 1 153 ? 23.778 -11.683 -20.113 1.00 83.00 153 ALA A N 1
ATOM 1198 C CA . ALA A 1 153 ? 23.296 -11.304 -21.439 1.00 83.00 153 ALA A CA 1
ATOM 1199 C C . ALA A 1 153 ? 21.946 -10.572 -21.370 1.00 83.00 153 ALA A C 1
ATOM 1201 O O . ALA A 1 153 ? 21.703 -9.644 -22.145 1.00 83.00 153 ALA A O 1
ATOM 1202 N N . TYR A 1 154 ? 21.050 -10.978 -20.466 1.00 82.19 154 TYR A N 1
ATOM 1203 C CA . TYR A 1 154 ? 19.797 -10.269 -20.199 1.00 82.19 154 TYR A CA 1
ATOM 1204 C C . TYR A 1 154 ? 20.043 -8.884 -19.581 1.00 82.19 154 TYR A C 1
ATOM 1206 O O . TYR A 1 154 ? 19.454 -7.904 -20.038 1.00 82.19 154 TYR A O 1
ATOM 1214 N N . GLN A 1 155 ? 20.966 -8.776 -18.621 1.00 83.12 155 GLN A N 1
ATOM 1215 C CA . GLN A 1 155 ? 21.352 -7.507 -18.005 1.00 83.12 155 GLN A CA 1
ATOM 1216 C C . GLN A 1 155 ? 21.882 -6.510 -19.042 1.00 83.12 155 GLN A C 1
ATOM 1218 O O . GLN A 1 155 ? 21.303 -5.438 -19.184 1.00 83.12 155 GLN A O 1
ATOM 1223 N N . LYS A 1 156 ? 22.873 -6.895 -19.856 1.00 84.12 156 LYS A N 1
ATOM 1224 C CA . LYS A 1 156 ? 23.437 -6.019 -20.902 1.00 84.12 156 LYS A CA 1
ATOM 1225 C C . LYS A 1 156 ? 22.399 -5.546 -21.921 1.00 84.12 156 LYS A C 1
ATOM 1227 O O . LYS A 1 156 ? 22.449 -4.411 -22.384 1.00 84.12 156 LYS A O 1
ATOM 1232 N N . ARG A 1 157 ? 21.455 -6.418 -22.299 1.00 81.88 157 ARG A N 1
ATOM 1233 C CA . ARG A 1 157 ? 20.350 -6.048 -23.202 1.00 81.88 157 ARG A CA 1
ATOM 1234 C C . ARG A 1 157 ? 19.391 -5.055 -22.548 1.00 81.88 157 ARG A C 1
ATOM 1236 O O . ARG A 1 157 ? 18.915 -4.158 -23.231 1.00 81.88 157 ARG A O 1
ATOM 1243 N N . SER A 1 158 ? 19.167 -5.184 -21.243 1.00 79.88 158 SER A N 1
ATOM 1244 C CA . SER A 1 158 ? 18.324 -4.265 -20.474 1.00 79.88 158 SER A CA 1
ATOM 1245 C C . SER A 1 158 ? 18.972 -2.904 -20.264 1.00 79.88 158 SER A C 1
ATOM 1247 O O . SER A 1 158 ? 18.313 -1.896 -20.467 1.00 79.88 158 SER A O 1
ATOM 1249 N N . GLU A 1 159 ? 20.263 -2.867 -19.944 1.00 83.38 159 GLU A N 1
ATOM 1250 C CA . GLU A 1 159 ? 21.034 -1.621 -19.838 1.00 83.38 159 GLU A CA 1
ATOM 1251 C C . GLU A 1 159 ? 21.113 -0.890 -21.183 1.00 83.38 159 GLU A C 1
ATOM 1253 O O . GLU A 1 159 ? 21.040 0.330 -21.221 1.00 83.38 159 GLU A O 1
ATOM 1258 N N . ARG A 1 160 ? 21.206 -1.622 -22.305 1.00 83.44 160 ARG A N 1
ATOM 1259 C CA . ARG A 1 160 ? 21.134 -1.020 -23.646 1.00 83.44 160 ARG A CA 1
ATOM 1260 C C . ARG A 1 160 ? 19.743 -0.454 -23.959 1.00 83.44 160 ARG A C 1
ATOM 1262 O O . ARG A 1 160 ? 19.650 0.552 -24.648 1.00 83.44 160 ARG A O 1
ATOM 1269 N N . LEU A 1 161 ? 18.683 -1.120 -23.509 1.00 78.81 161 LEU A N 1
ATOM 1270 C CA . LEU A 1 161 ? 17.310 -0.664 -23.726 1.00 78.81 161 LEU A CA 1
ATOM 1271 C C . LEU A 1 161 ? 16.984 0.583 -22.890 1.00 78.81 161 LEU A C 1
ATOM 1273 O O . LEU A 1 161 ? 16.282 1.469 -23.358 1.00 78.81 161 LEU A O 1
ATOM 1277 N N . LEU A 1 162 ? 17.512 0.642 -21.669 1.00 78.25 162 LEU A N 1
ATOM 1278 C CA . LEU A 1 162 ? 17.297 1.718 -20.703 1.00 78.25 162 LEU A CA 1
ATOM 1279 C C . LEU A 1 162 ? 18.491 2.683 -20.655 1.00 78.25 162 LEU A C 1
ATOM 1281 O O . LEU A 1 162 ? 18.849 3.145 -19.583 1.00 78.25 162 LEU A O 1
ATOM 1285 N N . GLN A 1 163 ? 19.136 2.982 -21.787 1.00 73.19 163 GLN A N 1
ATOM 1286 C CA . GLN A 1 163 ? 20.348 3.822 -21.799 1.00 73.19 163 GLN A CA 1
ATOM 1287 C C . GLN A 1 163 ? 20.142 5.221 -21.202 1.00 73.19 163 GLN A C 1
ATOM 1289 O O . GLN A 1 163 ? 21.081 5.772 -20.630 1.00 73.19 163 GLN A O 1
ATOM 1294 N N . ASP A 1 164 ? 18.921 5.748 -21.287 1.00 76.56 164 ASP A N 1
ATOM 1295 C CA . ASP A 1 164 ? 18.544 7.068 -20.776 1.00 76.56 164 ASP A CA 1
ATOM 1296 C C . ASP A 1 164 ? 17.771 7.004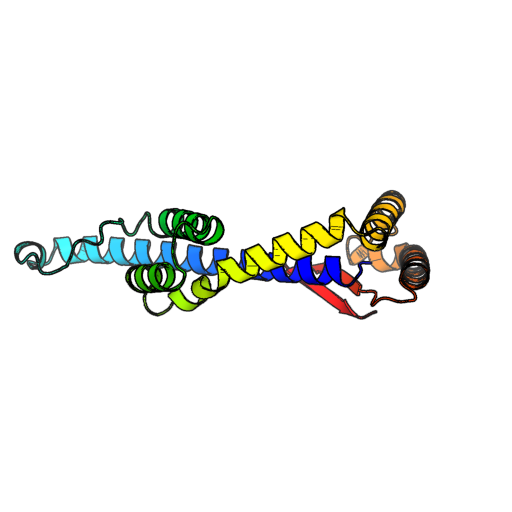 -19.439 1.00 76.56 164 ASP A C 1
ATOM 1298 O O . ASP A 1 164 ? 17.341 8.031 -18.915 1.00 76.56 164 ASP A O 1
ATOM 1302 N N . GLU A 1 165 ? 17.588 5.809 -18.859 1.00 76.88 165 GLU A N 1
ATOM 1303 C CA . GLU A 1 165 ? 16.836 5.591 -17.616 1.00 76.88 165 GLU A CA 1
ATOM 1304 C C . GLU A 1 165 ? 17.617 4.744 -16.597 1.00 76.88 165 GLU A C 1
ATOM 1306 O O . GLU A 1 165 ? 18.531 3.991 -16.921 1.00 76.88 165 GLU A O 1
ATOM 1311 N N . ASN A 1 166 ? 17.223 4.808 -15.323 1.00 77.31 166 ASN A N 1
ATOM 1312 C CA . ASN A 1 166 ? 17.792 3.902 -14.325 1.00 77.31 166 ASN A CA 1
ATOM 1313 C C . ASN A 1 166 ? 17.290 2.468 -14.560 1.00 77.31 166 ASN A C 1
ATOM 1315 O O . ASN A 1 166 ? 16.080 2.222 -14.623 1.00 77.31 166 ASN A O 1
ATOM 1319 N N . CYS A 1 167 ? 18.221 1.516 -14.604 1.00 79.06 167 CYS A N 1
ATOM 1320 C CA . CYS A 1 167 ? 17.944 0.084 -14.637 1.00 79.06 167 CYS A CA 1
ATOM 1321 C C . CYS A 1 167 ? 18.053 -0.498 -13.219 1.00 79.06 167 CYS A C 1
ATOM 1323 O O . CYS A 1 167 ? 19.016 -0.244 -12.499 1.00 79.06 167 CYS A O 1
ATOM 1325 N N . PHE A 1 168 ? 17.068 -1.292 -12.798 1.00 78.69 168 PHE A N 1
ATOM 1326 C CA . PHE A 1 168 ? 17.083 -1.963 -11.497 1.00 78.69 168 PHE A CA 1
ATOM 1327 C C . PHE A 1 168 ? 16.987 -3.476 -11.644 1.00 78.69 168 PHE A C 1
ATOM 1329 O O . PHE A 1 168 ? 16.218 -4.012 -12.458 1.00 78.69 168 PHE A O 1
ATOM 1336 N N . LYS A 1 169 ? 17.719 -4.186 -10.779 1.00 78.62 169 LYS A N 1
ATOM 1337 C CA . LYS A 1 169 ? 17.594 -5.635 -10.624 1.00 78.62 169 LYS A CA 1
ATOM 1338 C C . LYS A 1 169 ? 16.735 -5.942 -9.400 1.00 78.62 169 LYS A C 1
ATOM 1340 O O . LYS A 1 169 ? 17.099 -5.651 -8.262 1.00 78.62 169 LYS A O 1
ATOM 1345 N N . VAL A 1 170 ? 15.579 -6.548 -9.653 1.00 75.06 170 VAL A N 1
ATOM 1346 C CA . VAL A 1 170 ? 14.636 -6.983 -8.618 1.00 75.06 170 VAL A CA 1
ATOM 1347 C C . VAL A 1 170 ? 14.928 -8.434 -8.259 1.00 75.06 170 VAL A C 1
ATOM 1349 O O . VAL A 1 170 ? 14.945 -9.301 -9.133 1.00 75.06 170 VAL A O 1
ATOM 1352 N N . TYR A 1 171 ? 15.130 -8.692 -6.973 1.00 72.19 171 TYR A N 1
ATOM 1353 C CA . TYR A 1 171 ? 15.269 -10.020 -6.397 1.00 72.19 171 TYR A CA 1
ATOM 1354 C C . TYR A 1 171 ? 14.066 -10.320 -5.507 1.00 72.19 171 TYR A C 1
ATOM 1356 O O . TYR A 1 171 ? 13.625 -9.488 -4.721 1.00 72.19 171 TYR A O 1
ATOM 1364 N N . THR A 1 172 ? 13.541 -11.535 -5.597 1.00 65.38 172 THR A N 1
ATOM 1365 C CA . THR A 1 172 ? 12.496 -12.025 -4.694 1.00 65.38 172 THR A CA 1
ATOM 1366 C C . THR A 1 172 ? 13.108 -13.081 -3.785 1.00 65.38 172 THR A C 1
ATOM 1368 O O . THR A 1 172 ? 13.491 -14.151 -4.262 1.00 65.38 172 THR A O 1
ATOM 1371 N N . VAL A 1 173 ? 13.220 -12.794 -2.490 1.00 58.56 173 VAL A N 1
ATOM 1372 C CA . VAL A 1 173 ? 13.701 -13.742 -1.478 1.00 58.56 173 VAL A CA 1
ATOM 1373 C C . VAL A 1 173 ? 12.556 -13.950 -0.498 1.00 58.56 173 VAL A C 1
ATOM 1375 O O . VAL A 1 173 ? 12.259 -13.048 0.271 1.00 58.56 173 VAL A O 1
ATOM 1378 N N . SER A 1 174 ? 11.887 -15.106 -0.588 1.00 51.25 174 SER A N 1
ATOM 1379 C CA . SER A 1 174 ? 10.821 -15.581 0.316 1.00 51.25 174 SER A CA 1
ATOM 1380 C C . SER A 1 174 ? 9.911 -14.474 0.877 1.00 51.25 174 SER A C 1
ATOM 1382 O O . SER A 1 174 ? 10.206 -13.893 1.915 1.00 51.25 174 SER A O 1
ATOM 1384 N N . LEU A 1 175 ? 8.800 -14.185 0.184 1.00 48.56 175 LEU A N 1
ATOM 1385 C CA . LEU A 1 175 ? 7.799 -13.142 0.505 1.00 48.56 175 LEU A CA 1
ATOM 1386 C C . LEU A 1 175 ? 8.313 -11.685 0.579 1.00 48.56 175 LEU A C 1
ATOM 1388 O O . LEU A 1 175 ? 7.493 -10.771 0.549 1.00 48.56 175 LEU A O 1
ATOM 1392 N N . HIS A 1 176 ? 9.627 -11.439 0.565 1.00 47.25 176 HIS A N 1
ATOM 1393 C CA . HIS A 1 176 ? 10.211 -10.102 0.493 1.00 47.25 176 HIS A CA 1
ATOM 1394 C C . HIS A 1 176 ? 10.855 -9.821 -0.871 1.00 47.25 176 HIS A C 1
ATOM 1396 O O . HIS A 1 176 ? 11.673 -10.584 -1.393 1.00 47.25 176 HIS A O 1
ATOM 1402 N N . VAL A 1 177 ? 10.482 -8.683 -1.458 1.00 55.19 177 VAL A N 1
ATOM 1403 C CA . VAL A 1 177 ? 11.091 -8.149 -2.679 1.00 55.19 177 VAL A CA 1
ATOM 1404 C C . VAL A 1 177 ? 12.262 -7.252 -2.269 1.00 55.19 177 VAL A C 1
ATOM 1406 O O . VAL A 1 177 ? 12.068 -6.253 -1.582 1.00 55.19 177 VAL A O 1
ATOM 1409 N N . VAL A 1 178 ? 13.480 -7.616 -2.667 1.00 60.78 178 VAL A N 1
ATOM 1410 C CA . VAL A 1 178 ? 14.712 -6.844 -2.454 1.00 60.78 178 VAL A CA 1
ATOM 1411 C C . VAL A 1 178 ? 15.145 -6.262 -3.795 1.00 60.78 178 VAL A C 1
ATOM 1413 O O . VAL A 1 178 ? 15.321 -6.993 -4.766 1.00 60.78 178 VAL A O 1
ATOM 1416 N N . ILE A 1 179 ? 15.320 -4.945 -3.872 1.00 63.03 179 ILE A N 1
ATOM 1417 C CA . ILE A 1 179 ? 15.670 -4.252 -5.118 1.00 63.03 179 ILE A CA 1
ATOM 1418 C C . ILE A 1 179 ? 17.055 -3.634 -4.954 1.00 63.03 179 ILE A C 1
ATOM 1420 O O . ILE A 1 179 ? 17.284 -2.893 -3.999 1.00 63.03 179 ILE A O 1
ATOM 1424 N N . LEU A 1 180 ? 17.966 -3.944 -5.878 1.00 56.56 180 LEU A N 1
ATOM 1425 C CA . LEU A 1 180 ? 19.319 -3.391 -5.908 1.00 56.56 180 LEU A CA 1
ATOM 1426 C C . LEU A 1 180 ? 19.519 -2.552 -7.186 1.00 56.56 180 LEU A C 1
ATOM 1428 O O . LEU A 1 180 ? 19.065 -2.978 -8.257 1.00 56.56 180 LEU A O 1
ATOM 1432 N N . PRO A 1 181 ? 20.177 -1.378 -7.094 1.00 50.69 181 PRO A N 1
ATOM 1433 C CA . PRO A 1 181 ? 20.643 -0.661 -8.279 1.00 50.69 181 PRO A CA 1
ATOM 1434 C C . PRO A 1 181 ? 21.691 -1.516 -9.007 1.00 50.69 181 PRO A C 1
ATOM 1436 O O . PRO A 1 181 ? 22.476 -2.206 -8.350 1.00 50.69 181 PRO A O 1
ATOM 1439 N N . THR A 1 182 ? 21.644 -1.532 -10.343 1.00 52.66 182 THR A N 1
ATOM 1440 C CA . THR A 1 182 ? 22.656 -2.205 -11.179 1.00 52.66 182 THR A CA 1
ATOM 1441 C C . THR A 1 182 ? 23.937 -1.402 -11.261 1.00 52.66 182 THR A C 1
ATOM 1443 O O . THR A 1 182 ? 23.821 -0.163 -11.381 1.00 52.66 182 THR A O 1
#

Secondary structure (DSSP, 8-state):
-B-HHHHHHHHHHHHHHHHHHHHHHHHHHHHHHHHHHHHHHTTSGGGGG--S---SS-GGGHHHHHHHHHHHHHTTSS-HHHHHHHHHHHHGGGGGGTTTHHHHHHHHHHHHHHHHH-HHHHHHHHHHHHHHHTT-S---GGGHHHHHHHHHHHHHHHHHHTTTS--EEEEEETTEEEEEE-

Organism: Portunus trituberculatus (NCBI:txid210409)

Radius of gyration: 23.32 Å; chains: 1; bounding box: 51×37×62 Å

=== Feature glossary ===
The record interleaves many kinds of information about one protein. Here is each kind framed as the question it answers.

Q: What does the local fold look like, residue by residue?
A: The Foldseek 3Di string encodes local tertiary geometry as a 20-letter alphabet — one character per residue — derived from the relative positions of nearby Cα atoms. Unlike the amino-acid sequence, 3Di is a direct function of the 3D structure, so two proteins with the same fold have similar 3Di strings even at low sequence identity.

Q: Which residues are in helices, strands, or loops?
A: The SS8 string is DSSP's per-residue secondary-structure call. α-helix (H) means an i→i+4 H-bond ladder; β-strand (E) means the residue participates in a β-sheet; 3₁₀ (G) and π (I) are tighter and wider helices; T/S are turns/bends; '-' is loop.

Q: How big and how compact is the whole molecule?
A: Radius of gyration (Rg) is the root-mean-square distance of Cα atoms from their centroid — a single number for overall size and compactness. A globular domain of N residues has Rg ≈ 2.2·N^0.38 Å; an extended or disordered chain has a much larger Rg. The Cα contact count is the number of residue pairs whose Cα atoms are within 8 Å and are more than four positions apart in sequence — a standard proxy for tertiary packing density. The bounding box is the smallest axis-aligned box enclosing all Cα atoms.

Q: Where is each backbone atom in 3D?
A: Structure coordinates are given as an mmCIF _atom_site loop: one row per atom with element, residue name, chain id, sequence number, and x/y/z position in Å. Only the four main-chain atoms per residue are included here; side chains are omitted to keep the record compact.

Q: What is the amino-acid chain?
A: Primary structure: the covalent order of the twenty standard amino acids along the backbone. Two proteins with the same sequence will (almost always) fold to the same structure; two with 30% identity often share a fold but not the details.

Q: What if only a Cα trace is available?
A: Three-state secondary structure (P-SEA) collapses the eight DSSP classes into helix (a), strand (b), and coil (c). P-SEA assigns these from Cα geometry alone — distances and angles — without requiring backbone oxygens, so it works on any Cα trace.

Q: What family and function is it annotated with?
A: Database cross-references. InterPro integrates a dozen domain/family signature databases into unified entries with residue-range hits. GO terms attach function/process/location labels with evidence codes. CATH codes position the fold in a four-level structural taxonomy. Organism is the NCBI-taxonomy species name.

Q: How confident is the AlphaFold model at each residue?
A: pLDDT is the predicted lDDT-Cα score: AlphaFold's confidence that the local environment of each residue (all inter-atomic distances within 15 Å) is correctly placed. It is a per-residue number between 0 and 100, with higher meaning more reliable.

Q: How mobile is each atom in the crystal?
A: B-factor (Debye–Waller factor) reflects atomic displacement in the crystal lattice. It is an experimental observable (units Å²), not a prediction; low values mean the atom is pinned down, high values mean it moves or is heterogeneous across the crystal.

Q: Which residues are buried vs exposed?
A: SASA measures how much of the protein is reachable by solvent. It is computed by rolling a water-sized probe over the atomic surface and summing the exposed area (Å²). Per-residue SASA distinguishes core (buried, low SASA) from surface (exposed, high SASA) residues; total SASA is a whole-molecule size measure.

Q: What do the diagnostic plots show?
A: Plot images: a contact map (which residues are close in 3D, as an N×N binary image), a Ramachandran scatter (backbone torsion angles, revealing secondary-structure composition at a glance), and — for AlphaFold structures — a PAE heatmap (pairwise prediction confidence).

Q: What known structures does this most resemble?
A: The Foldseek neighbor list gives the closest experimentally determined structures in the PDB, ranked by structural alignment. TM-score near 1 means near-identical fold; near 0.3 means only rough topology match. This is how one finds what a novel AlphaFold prediction most resembles in the solved-structure universe.

Q: Are the domains correctly placed relative to each other?
A: Predicted aligned error is AlphaFold's pairwise confidence. Unlike pLDDT (per-residue), PAE is per-residue-pair and captures whether two parts of the structure are correctly placed relative to each other. Units are ångströms of expected positional error.

Q: What do the rendered images show?
A: Structure images are PyMOL renders from six orthogonal camera directions. Cartoon representation draws helices as coils and strands as arrows; sticks shows the backbone as bonds; surface shows the solvent-excluded envelope. Rainbow coloring maps sequence position to hue (blue→red, N→C); chain coloring assigns a distinct color per polypeptide.

Q: What are the backbone torsion angles?
A: φ (phi) and ψ (psi) are the two rotatable backbone dihedrals per residue: φ is the C(i-1)–N–Cα–C torsion, ψ is the N–Cα–C–N(i+1) torsion, both in degrees on (−180°, 180°]. α-helical residues cluster near (−60°, −45°); β-strand residues near (−120°, +130°). A Ramachandran plot is simply a scatter of (φ, ψ) for every residue.